Protein AF-A0A2J6HVB9-F1 (afdb_monomer)

Sequence (180 aa):
MDKFTSTKQVLDYLLASGYKVSKSTLYDHVKTGFLRSEPGGDYLKAQVDTYAKANLKRIDGTLVKQGDELGRLTLKEKRLQVEKLELANQKVKEEIQRERERWVPRDELDSELAGRVCVLDNGLRHFFWSKAAAMVAVVGGDPMKIDRLVDFMNQELDTQLTAFASTENYQVIVTDNANN

pLDDT: mean 81.87, std 13.21, range [40.44, 96.81]

Foldseek 3Di:
DDKDQALVSLVVVCVVVQWDDDPVRSVVCCVVPLADADPRSMGDPVSSVVSCLVPIAGNVRDNPPVVVVVVVVVVVVVVVVVVVVVVVVVVVVVVVVVVVVVDDPPVVVVVVVVVVVVVVLVVVLVVLLVCLCVVCVVVVHDPVCSVVSSVVSNVVVVVVVVVVVPDPDDDDDDDPPPDD

Secondary structure (DSSP, 8-state):
--EESSHHHHHHHHHHTTEE--HHHHHHHHHTTSSPPPTTS-EEHHHHHHHHHHH-EETTS----HHHHHHHHHHHHHHHHHHHHHHHHHHHHHHHHHHHHH---HHHHHHHHHHHHHHHHHHHHHHHHHHHHHHHHHTT--GGGHHHHHHHHHHHHHHHHHHHHH--------------

Structure (mmCIF, N/CA/C/O backbone):
data_AF-A0A2J6HVB9-F1
#
_entry.id   AF-A0A2J6HVB9-F1
#
loop_
_atom_site.group_PDB
_atom_site.id
_atom_site.type_symbol
_atom_site.label_atom_id
_atom_site.label_alt_id
_atom_site.label_comp_id
_atom_site.label_asym_id
_atom_site.label_entity_id
_atom_site.label_seq_id
_atom_site.pdbx_PDB_ins_code
_atom_site.Cartn_x
_atom_site.Cartn_y
_atom_site.Cartn_z
_atom_site.occupancy
_atom_site.B_iso_or_equiv
_atom_site.auth_seq_id
_atom_site.auth_comp_id
_atom_site.auth_asym_id
_atom_site.auth_atom_id
_atom_site.pdbx_PDB_model_num
ATOM 1 N N . MET A 1 1 ? -28.638 -25.258 72.903 1.00 52.94 1 MET A N 1
ATOM 2 C CA . MET A 1 1 ? -29.469 -24.362 72.073 1.00 52.94 1 MET A CA 1
ATOM 3 C C . MET A 1 1 ? -29.813 -23.166 72.931 1.00 52.94 1 MET A C 1
ATOM 5 O O . MET A 1 1 ? -30.506 -23.348 73.923 1.00 52.94 1 MET A O 1
ATOM 9 N N . ASP A 1 2 ? -29.268 -21.995 72.613 1.00 77.69 2 ASP A N 1
ATOM 10 C CA . ASP A 1 2 ? -29.487 -20.787 73.413 1.00 77.69 2 ASP A CA 1
ATOM 11 C C . ASP A 1 2 ? -30.964 -20.375 73.333 1.00 77.69 2 ASP A C 1
ATOM 13 O O . ASP A 1 2 ? -31.489 -20.093 72.248 1.00 77.69 2 ASP A O 1
ATOM 17 N N . LYS A 1 3 ? -31.635 -20.377 74.484 1.00 84.94 3 LYS A N 1
ATOM 18 C CA . LYS A 1 3 ? -33.021 -19.940 74.661 1.00 84.94 3 LYS A CA 1
ATOM 19 C C . LYS A 1 3 ? -33.049 -18.774 75.643 1.00 84.94 3 LYS A C 1
ATOM 21 O O . LYS A 1 3 ? -32.271 -18.752 76.594 1.00 84.94 3 LYS A O 1
ATOM 26 N N . PHE A 1 4 ? -33.948 -17.827 75.414 1.00 86.00 4 PHE A N 1
ATOM 27 C CA . PHE A 1 4 ? -34.219 -16.726 76.329 1.00 86.00 4 PHE A CA 1
ATOM 28 C C . PHE A 1 4 ? -35.558 -16.967 77.016 1.00 86.00 4 PHE A C 1
ATOM 30 O O . PHE A 1 4 ? -36.583 -17.047 76.350 1.00 86.00 4 PHE A O 1
ATOM 37 N N . THR A 1 5 ? -35.558 -17.038 78.341 1.00 82.25 5 THR A N 1
ATOM 38 C CA . THR A 1 5 ? -36.750 -17.353 79.150 1.00 82.25 5 THR A CA 1
ATOM 39 C C . THR A 1 5 ? -37.613 -16.120 79.424 1.00 82.25 5 THR A C 1
ATOM 41 O O . THR A 1 5 ? -38.696 -16.203 79.991 1.00 82.25 5 THR A O 1
ATOM 44 N N . SER A 1 6 ? -37.138 -14.927 79.053 1.00 84.38 6 SER A N 1
ATOM 45 C CA . SER A 1 6 ? -37.905 -13.696 79.235 1.00 84.38 6 SER A CA 1
ATOM 46 C C . SER A 1 6 ? -37.630 -12.658 78.157 1.00 84.38 6 SER A C 1
ATOM 48 O O . SER A 1 6 ? -36.518 -12.531 77.643 1.00 84.38 6 SER A O 1
ATOM 50 N N . THR A 1 7 ? -38.628 -11.812 77.908 1.00 82.38 7 THR A N 1
ATOM 51 C CA . THR A 1 7 ? -38.517 -10.639 77.027 1.00 82.38 7 THR A CA 1
ATOM 52 C C . THR A 1 7 ? -37.417 -9.674 77.486 1.00 82.38 7 THR A C 1
ATOM 54 O O . THR A 1 7 ? -36.837 -8.956 76.675 1.00 82.38 7 THR A O 1
ATOM 57 N N . LYS A 1 8 ? -37.084 -9.665 78.786 1.00 85.31 8 LYS A N 1
ATOM 58 C CA . LYS A 1 8 ? -35.972 -8.873 79.327 1.00 85.31 8 LYS A CA 1
ATOM 59 C C . LYS A 1 8 ? -34.615 -9.405 78.855 1.00 85.31 8 LYS A C 1
ATOM 61 O O . LYS A 1 8 ? -33.804 -8.619 78.389 1.00 85.31 8 LYS A O 1
ATOM 66 N N . GLN A 1 9 ? -34.404 -10.722 78.893 1.00 85.94 9 GLN A N 1
ATOM 67 C CA . GLN A 1 9 ? -33.171 -11.333 78.379 1.00 85.94 9 GLN A CA 1
ATOM 68 C C . GLN A 1 9 ? -32.996 -11.095 76.873 1.00 85.94 9 GLN A C 1
ATOM 70 O O . GLN A 1 9 ? -31.884 -10.850 76.414 1.00 85.94 9 GLN A O 1
ATOM 75 N N . VAL A 1 10 ? -34.096 -11.098 76.114 1.00 85.88 10 VAL A N 1
ATOM 76 C CA . VAL A 1 10 ? -34.084 -10.732 74.690 1.00 85.88 10 VAL A CA 1
ATOM 77 C C . VAL A 1 10 ? -33.660 -9.272 74.499 1.00 85.88 10 VAL A C 1
ATOM 79 O O . VAL A 1 10 ? -32.843 -8.985 73.629 1.00 85.88 10 VAL A O 1
ATOM 82 N N . LEU A 1 11 ? -34.175 -8.346 75.316 1.00 86.75 11 LEU A N 1
ATOM 83 C CA . LEU A 1 11 ? -33.797 -6.932 75.250 1.00 86.75 11 LEU A CA 1
ATOM 84 C C . LEU A 1 11 ? -32.301 -6.730 75.516 1.00 86.75 11 LEU A C 1
ATOM 86 O O . LEU A 1 11 ? -31.633 -6.050 74.739 1.00 86.75 11 LEU A O 1
ATOM 90 N N . ASP A 1 12 ? -31.786 -7.346 76.580 1.00 86.69 12 ASP A N 1
ATOM 91 C CA . ASP A 1 12 ? -30.380 -7.237 76.974 1.00 86.69 12 ASP A CA 1
ATOM 92 C C . ASP A 1 12 ? -29.463 -7.811 75.881 1.00 86.69 12 ASP A C 1
ATOM 94 O O . ASP A 1 12 ? -28.460 -7.195 75.517 1.00 86.69 12 ASP A O 1
ATOM 98 N N . TYR A 1 13 ? -29.854 -8.938 75.275 1.00 87.88 13 TYR A N 1
ATOM 99 C CA . TYR A 1 13 ? -29.147 -9.531 74.140 1.00 87.88 13 TYR A CA 1
ATOM 100 C C . TYR A 1 13 ? -29.129 -8.620 72.903 1.00 87.88 13 TYR A C 1
ATOM 102 O O . TYR A 1 13 ? -28.085 -8.456 72.268 1.00 87.88 13 TYR A O 1
ATOM 110 N N . LEU A 1 14 ? -30.262 -8.006 72.556 1.00 85.94 14 LEU A N 1
ATOM 111 C CA . LEU A 1 14 ? -30.368 -7.120 71.393 1.00 85.94 14 LEU A CA 1
ATOM 112 C C . LEU A 1 14 ? -29.557 -5.832 71.575 1.00 85.94 14 LEU A C 1
ATOM 114 O O . LEU A 1 14 ? -28.897 -5.392 70.632 1.00 85.94 14 LEU A O 1
ATOM 118 N N . LEU A 1 15 ? -29.556 -5.262 72.783 1.00 84.75 15 LEU A N 1
ATOM 119 C CA . LEU A 1 15 ? -28.730 -4.103 73.124 1.00 84.75 15 LEU A CA 1
ATOM 120 C C . LEU A 1 15 ? -27.237 -4.452 73.092 1.00 84.75 15 LEU A C 1
ATOM 122 O O . LEU A 1 15 ? -26.463 -3.732 72.461 1.00 84.75 15 LEU A O 1
ATOM 126 N N . ALA A 1 16 ? -26.838 -5.584 73.685 1.00 83.31 16 ALA A N 1
ATOM 127 C CA . ALA A 1 16 ? -25.456 -6.070 73.649 1.00 83.31 16 ALA A CA 1
ATOM 128 C C . ALA A 1 16 ? -24.977 -6.386 72.221 1.00 83.31 16 ALA A C 1
ATOM 130 O O . ALA A 1 16 ? -23.811 -6.188 71.893 1.00 83.31 16 ALA A O 1
ATOM 131 N N . SER A 1 17 ? -25.891 -6.817 71.349 1.00 81.94 17 SER A N 1
ATOM 132 C CA . SER A 1 17 ? -25.621 -7.086 69.930 1.00 81.94 17 SER A CA 1
ATOM 133 C C . SER A 1 17 ? -25.622 -5.819 69.054 1.00 81.94 17 SER A C 1
ATOM 135 O O . SER A 1 17 ? -25.420 -5.899 67.838 1.00 81.94 17 SER A O 1
ATOM 137 N N . GLY A 1 18 ? -25.835 -4.638 69.648 1.00 80.69 18 GLY A N 1
ATOM 138 C CA . GLY A 1 18 ? -25.745 -3.345 68.967 1.00 80.69 18 GLY A CA 1
ATOM 139 C C . GLY A 1 18 ? -26.996 -2.938 68.182 1.00 80.69 18 GLY A C 1
ATOM 140 O O . GLY A 1 18 ? -26.893 -2.137 67.249 1.00 80.69 18 GLY A O 1
ATOM 141 N N . TYR A 1 19 ? -28.172 -3.473 68.524 1.00 84.62 19 TYR A N 1
ATOM 142 C CA . TYR A 1 19 ? -29.448 -3.058 67.935 1.00 84.62 19 TYR A CA 1
ATOM 143 C C . TYR A 1 19 ? -30.100 -1.917 68.719 1.00 84.62 19 TYR A C 1
ATOM 145 O O . TYR A 1 19 ? -30.091 -1.879 69.948 1.00 84.62 19 TYR A O 1
ATOM 153 N N . LYS A 1 20 ? -30.726 -0.988 67.995 1.00 83.75 20 LYS A N 1
ATOM 154 C CA . LYS A 1 20 ? -31.487 0.123 68.563 1.00 83.75 20 LYS A CA 1
ATOM 155 C C . LYS A 1 20 ? -32.918 -0.331 68.845 1.00 83.75 20 LYS A C 1
ATOM 157 O O . LYS A 1 20 ? -33.767 -0.312 67.955 1.00 83.75 20 LYS A O 1
ATOM 162 N N . VAL A 1 21 ? -33.189 -0.716 70.089 1.00 85.69 21 VAL A N 1
ATOM 163 C CA . VAL A 1 21 ? -34.516 -1.146 70.548 1.00 85.69 21 VAL A CA 1
ATOM 164 C C . VAL A 1 21 ? -34.802 -0.602 71.947 1.00 85.69 21 VAL A C 1
ATOM 166 O O . VAL A 1 21 ? -33.933 -0.609 72.814 1.00 85.69 21 VAL A O 1
ATOM 169 N N . SER A 1 22 ? -36.016 -0.093 72.170 1.00 85.94 22 SER A N 1
ATOM 170 C CA . SER A 1 22 ? -36.475 0.331 73.496 1.00 85.94 22 SER A CA 1
ATOM 171 C C . SER A 1 22 ? -37.320 -0.767 74.145 1.00 85.94 22 SER A C 1
ATOM 173 O O . SER A 1 22 ? -37.892 -1.625 73.466 1.00 85.94 22 SER A O 1
ATOM 175 N N . LYS A 1 23 ? -37.443 -0.717 75.477 1.00 84.62 23 LYS A N 1
ATOM 176 C CA . LYS A 1 23 ? -38.296 -1.644 76.227 1.00 84.62 23 LYS A CA 1
ATOM 177 C C . LYS A 1 23 ? -39.751 -1.593 75.745 1.00 84.62 23 LYS A C 1
ATOM 179 O O . LYS A 1 23 ? -40.335 -2.646 75.548 1.00 84.62 23 LYS A O 1
ATOM 184 N N . SER A 1 24 ? -40.333 -0.414 75.519 1.00 85.00 24 SER A N 1
ATOM 185 C CA . SER A 1 24 ? -41.722 -0.311 75.042 1.00 85.00 24 SER A CA 1
ATOM 186 C C . SER A 1 24 ? -41.893 -0.936 73.657 1.00 85.00 24 SER A C 1
ATOM 188 O O . SER A 1 24 ? -42.750 -1.794 73.481 1.00 85.00 24 SER A O 1
ATOM 190 N N . THR A 1 25 ? -41.000 -0.617 72.717 1.00 84.50 25 THR A N 1
ATOM 191 C CA . THR A 1 25 ? -41.058 -1.130 71.342 1.00 84.50 25 THR A CA 1
ATOM 192 C C . THR A 1 25 ? -40.939 -2.651 71.280 1.00 84.50 25 THR A C 1
ATOM 194 O O . THR A 1 25 ? -41.672 -3.290 70.532 1.00 84.50 25 THR A O 1
ATOM 197 N N . LEU A 1 26 ? -40.057 -3.260 72.082 1.00 85.81 26 LEU A N 1
ATOM 198 C CA . LEU A 1 26 ? -39.935 -4.719 72.103 1.00 85.81 26 LEU A CA 1
ATOM 199 C C . LEU A 1 26 ? -41.212 -5.391 72.628 1.00 85.81 26 LEU A C 1
ATOM 201 O O . LEU A 1 26 ? -41.657 -6.383 72.058 1.00 85.81 26 LEU A O 1
ATOM 205 N N . TYR A 1 27 ? -41.813 -4.855 73.692 1.00 86.12 27 TYR A N 1
ATOM 206 C CA . TYR A 1 27 ? -43.048 -5.407 74.255 1.00 86.12 27 TYR A CA 1
ATOM 207 C C . TYR A 1 27 ? -44.240 -5.216 73.308 1.00 86.12 27 TYR A C 1
ATOM 209 O O . TYR A 1 27 ? -45.049 -6.133 73.161 1.00 86.12 27 TYR A O 1
ATOM 217 N N . ASP A 1 28 ? -44.311 -4.086 72.602 1.00 85.12 28 ASP A N 1
ATOM 218 C CA . ASP A 1 28 ? -45.318 -3.856 71.565 1.00 85.12 28 ASP A CA 1
ATOM 219 C C . ASP A 1 28 ? -45.146 -4.827 70.392 1.00 85.12 28 ASP A C 1
ATOM 221 O O . ASP A 1 28 ? -46.132 -5.370 69.898 1.00 85.12 28 ASP A O 1
ATOM 225 N N . HIS A 1 29 ? -43.910 -5.121 69.980 1.00 85.56 29 HIS A N 1
ATOM 226 C CA . HIS A 1 29 ? -43.608 -6.090 68.920 1.00 85.56 29 HIS A CA 1
ATOM 227 C C . HIS A 1 29 ? -43.939 -7.536 69.309 1.00 85.56 29 HIS A C 1
ATOM 229 O O . HIS A 1 29 ? -44.395 -8.313 68.470 1.00 85.56 29 HIS A O 1
ATOM 235 N N . VAL A 1 30 ? -43.775 -7.896 70.584 1.00 85.31 30 VAL A N 1
ATOM 236 C CA . VAL A 1 30 ? -44.252 -9.184 71.111 1.00 85.31 30 VAL A CA 1
ATOM 237 C C . VAL A 1 30 ? -45.783 -9.226 71.099 1.00 85.31 30 VAL A C 1
ATOM 239 O O . VAL A 1 30 ? -46.368 -10.190 70.613 1.00 85.31 30 VAL A O 1
ATOM 242 N N . LYS A 1 31 ? -46.451 -8.152 71.545 1.00 82.88 31 LYS A N 1
ATOM 243 C CA . LYS A 1 31 ? -47.921 -8.061 71.582 1.00 82.88 31 LYS A CA 1
ATOM 244 C C . LYS A 1 31 ? -48.559 -8.088 70.189 1.00 82.88 31 LYS A C 1
ATOM 246 O O . LYS A 1 31 ? -49.620 -8.674 70.008 1.00 82.88 31 LYS A O 1
ATOM 251 N N . THR A 1 32 ? -47.921 -7.452 69.213 1.00 80.69 32 THR A N 1
ATOM 252 C CA . THR A 1 32 ? -48.363 -7.412 67.807 1.00 80.69 32 THR A CA 1
ATOM 253 C C . THR A 1 32 ? -47.947 -8.655 67.015 1.00 80.69 32 THR A C 1
ATOM 255 O O . THR A 1 32 ? -48.389 -8.836 65.884 1.00 80.69 32 THR A O 1
ATOM 258 N N . GLY A 1 33 ? -47.149 -9.548 67.612 1.00 80.19 33 GLY A N 1
ATOM 259 C CA . GLY A 1 33 ? -46.803 -10.850 67.045 1.00 80.19 33 GLY A CA 1
ATOM 260 C C . GLY A 1 33 ? -45.613 -10.852 66.082 1.00 80.19 33 GLY A C 1
ATOM 261 O O . GLY A 1 33 ? -45.397 -11.871 65.422 1.00 80.19 33 GLY A O 1
ATOM 262 N N . PHE A 1 34 ? -44.831 -9.766 66.014 1.00 79.44 34 PHE A N 1
ATOM 263 C CA . PHE A 1 34 ? -43.561 -9.715 65.269 1.00 79.44 34 PHE A CA 1
ATOM 264 C C . PHE A 1 34 ? -42.489 -10.626 65.877 1.00 79.44 34 PHE A C 1
ATOM 266 O O . PHE A 1 34 ? -41.629 -11.129 65.156 1.00 79.44 34 PHE A O 1
ATOM 273 N N . LEU A 1 35 ? -42.550 -10.857 67.191 1.00 83.25 35 LEU A N 1
ATOM 274 C CA . LEU A 1 35 ? -41.730 -11.837 67.895 1.00 83.25 35 LEU A CA 1
ATOM 275 C C . LEU A 1 35 ? -42.647 -12.763 68.699 1.00 83.25 35 LEU A C 1
ATOM 277 O O . LEU A 1 35 ? -43.318 -12.321 69.629 1.00 83.25 35 LEU A O 1
ATOM 281 N N . ARG A 1 36 ? -42.686 -14.045 68.328 1.00 82.25 36 ARG A N 1
ATOM 282 C CA . ARG A 1 36 ? -43.535 -15.057 68.972 1.00 82.25 36 ARG A CA 1
ATOM 283 C C . ARG A 1 36 ? -42.723 -15.871 69.975 1.00 82.25 36 ARG A C 1
ATOM 285 O O . ARG A 1 36 ? -41.613 -16.287 69.654 1.00 82.25 36 ARG A O 1
ATOM 292 N N . SER A 1 37 ? -43.286 -16.107 71.157 1.00 81.50 37 SER A N 1
ATOM 293 C CA . SER A 1 37 ? -42.742 -17.053 72.133 1.00 81.50 37 SER A CA 1
ATOM 294 C C . SER A 1 37 ? -43.205 -18.479 71.827 1.00 81.50 37 SER A C 1
ATOM 296 O O . SER A 1 37 ? -44.302 -18.687 71.303 1.00 81.50 37 SER A O 1
ATOM 298 N N . GLU A 1 38 ? -42.394 -19.467 72.195 1.00 81.44 38 GLU A N 1
ATOM 299 C CA . GLU A 1 38 ? -42.801 -20.874 72.210 1.00 81.44 38 GLU A CA 1
ATOM 300 C C . GLU A 1 38 ? -43.876 -21.128 73.294 1.00 81.44 38 GLU A C 1
ATOM 302 O O . GLU A 1 38 ? -44.051 -20.291 74.187 1.00 81.44 38 GLU A O 1
ATOM 307 N N . PRO A 1 39 ? -44.582 -22.280 73.273 1.00 67.50 39 PRO A N 1
ATOM 308 C CA . PRO A 1 39 ? -45.649 -22.622 74.230 1.00 67.50 39 PRO A CA 1
ATOM 309 C C . PRO A 1 39 ? -45.264 -22.662 75.727 1.00 67.50 39 PRO A C 1
ATOM 311 O O . PRO A 1 39 ? -46.103 -23.009 76.552 1.00 67.50 39 PRO A O 1
ATOM 314 N N . GLY A 1 40 ? -44.028 -22.306 76.091 1.00 66.00 40 GLY A N 1
ATOM 315 C CA . GLY A 1 40 ? -43.541 -22.147 77.467 1.00 66.00 40 GLY A CA 1
ATOM 316 C C . GLY A 1 40 ? -43.091 -20.724 77.830 1.00 66.00 40 GLY A C 1
ATOM 317 O O . GLY A 1 40 ? -42.562 -20.523 78.916 1.00 66.00 40 GLY A O 1
ATOM 318 N N . GLY A 1 41 ? -43.272 -19.735 76.943 1.00 72.94 41 GLY A N 1
ATOM 319 C CA . GLY A 1 41 ? -42.814 -18.353 77.162 1.00 72.94 41 GLY A CA 1
ATOM 320 C C . GLY A 1 41 ? -41.348 -18.093 76.788 1.00 72.94 41 GLY A C 1
ATOM 321 O O . GLY A 1 41 ? -40.876 -16.964 76.922 1.00 72.94 41 GLY A O 1
ATOM 322 N N . ASP A 1 42 ? -40.652 -19.111 76.274 1.00 82.94 42 ASP A N 1
ATOM 323 C CA . ASP A 1 42 ? -39.265 -19.024 75.815 1.00 82.94 42 ASP A CA 1
ATOM 324 C C . ASP A 1 42 ? -39.149 -18.457 74.389 1.00 82.94 42 ASP A C 1
ATOM 326 O O . ASP A 1 42 ? -40.032 -18.639 73.547 1.00 82.94 42 ASP A O 1
ATOM 330 N N . TYR A 1 43 ? -38.008 -17.833 74.089 1.00 85.25 43 TYR A N 1
ATOM 331 C CA . TYR A 1 43 ? -37.631 -17.352 72.759 1.00 85.25 43 TYR A CA 1
ATOM 332 C C . TYR A 1 43 ? -36.355 -18.044 72.278 1.00 85.25 43 TYR A C 1
ATOM 334 O O . TYR A 1 43 ? -35.324 -18.022 72.956 1.00 85.25 43 TYR A O 1
ATOM 342 N N . LEU A 1 44 ? -36.385 -18.620 71.077 1.00 87.12 44 LEU A N 1
ATOM 343 C CA . LEU A 1 44 ? -35.188 -19.175 70.447 1.00 87.12 44 LEU A CA 1
ATOM 344 C C . LEU A 1 44 ? -34.286 -18.052 69.931 1.00 87.12 44 LEU A C 1
ATOM 346 O O . LEU A 1 44 ? -34.746 -17.161 69.215 1.00 87.12 44 LEU A O 1
ATOM 350 N N . LYS A 1 45 ? -32.976 -18.142 70.188 1.00 85.25 45 LYS A N 1
ATOM 351 C CA . LYS A 1 45 ? -31.999 -17.166 69.676 1.00 85.25 45 LYS A CA 1
ATOM 352 C C . LYS A 1 45 ? -32.074 -16.976 68.158 1.00 85.25 45 LYS A C 1
ATOM 354 O O . LYS A 1 45 ? -32.089 -15.847 67.688 1.00 85.25 45 LYS A O 1
ATOM 359 N N . ALA A 1 46 ? -32.253 -18.058 67.398 1.00 83.50 46 ALA A N 1
ATOM 360 C CA . ALA A 1 46 ? -32.407 -17.993 65.942 1.00 83.50 46 ALA A CA 1
ATOM 361 C C . ALA A 1 46 ? -33.630 -17.165 65.490 1.00 83.50 46 ALA A C 1
ATOM 363 O O . ALA A 1 46 ? -33.567 -16.447 64.489 1.00 83.50 46 ALA A O 1
ATOM 364 N N . GLN A 1 47 ? -34.740 -17.235 66.232 1.00 83.56 47 GLN A N 1
ATOM 365 C CA . GLN A 1 47 ? -35.936 -16.434 65.952 1.00 83.56 47 GLN A CA 1
ATOM 366 C C . GLN A 1 47 ? -35.704 -14.963 66.302 1.00 83.56 47 GLN A C 1
ATOM 368 O O . GLN A 1 47 ? -36.080 -14.086 65.526 1.00 83.56 47 G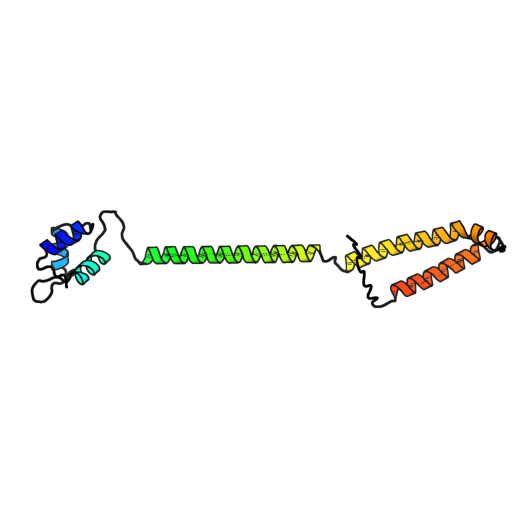LN A O 1
ATOM 373 N N . VAL A 1 48 ? -35.028 -14.697 67.423 1.00 85.75 48 VAL A N 1
ATOM 374 C CA . VAL A 1 48 ? -34.646 -13.342 67.844 1.00 85.75 48 VAL A CA 1
ATOM 375 C C . VAL A 1 48 ? -33.704 -12.693 66.827 1.00 85.75 48 VAL A C 1
ATOM 377 O O . VAL A 1 48 ? -33.932 -11.548 66.446 1.00 85.75 48 VAL A O 1
ATOM 380 N N . ASP A 1 49 ? -32.711 -13.425 66.319 1.00 84.19 49 ASP A N 1
ATOM 381 C CA . ASP A 1 49 ? -31.769 -12.933 65.306 1.00 84.19 49 ASP A CA 1
ATOM 382 C C . ASP A 1 49 ? -32.460 -12.611 63.979 1.00 84.19 49 ASP A C 1
ATOM 384 O O . ASP A 1 49 ? -32.179 -11.588 63.348 1.00 84.19 49 ASP A O 1
ATOM 388 N N . THR A 1 50 ? -33.389 -13.470 63.555 1.00 84.12 50 THR A N 1
ATOM 389 C CA . THR A 1 50 ? -34.176 -13.260 62.332 1.00 84.12 50 THR A CA 1
ATOM 390 C C . THR A 1 50 ? -35.070 -12.028 62.472 1.00 84.12 50 THR A C 1
ATOM 392 O O . THR A 1 50 ? -35.092 -11.169 61.589 1.00 84.12 50 THR A O 1
ATOM 395 N N . TYR A 1 51 ? -35.751 -11.898 63.613 1.00 85.12 51 TYR A N 1
ATOM 396 C CA . TYR A 1 51 ? -36.550 -10.723 63.948 1.00 85.12 51 TYR A CA 1
ATOM 397 C C . TYR A 1 51 ? -35.703 -9.442 63.957 1.00 85.12 51 TYR A C 1
ATOM 399 O O . TYR A 1 51 ? -36.109 -8.448 63.351 1.00 85.12 51 TYR A O 1
ATOM 407 N N . ALA A 1 52 ? -34.529 -9.472 64.594 1.00 84.19 52 ALA A N 1
ATOM 408 C CA . ALA A 1 52 ? -33.648 -8.318 64.726 1.00 84.19 52 ALA A CA 1
ATOM 409 C C . ALA A 1 52 ? -33.164 -7.815 63.362 1.00 84.19 52 ALA A C 1
ATOM 411 O O . ALA A 1 52 ? -33.250 -6.621 63.088 1.00 84.19 52 ALA A O 1
ATOM 412 N N . LYS A 1 53 ? -32.738 -8.725 62.477 1.00 80.50 53 LYS A N 1
ATOM 413 C CA . LYS A 1 53 ? -32.308 -8.384 61.111 1.00 80.50 53 LYS A CA 1
ATOM 414 C C . LYS A 1 53 ? -33.431 -7.789 60.262 1.00 80.50 53 LYS A C 1
ATOM 416 O O . LYS A 1 53 ? -33.169 -6.915 59.443 1.00 80.50 53 LYS A O 1
ATOM 421 N N . ALA A 1 54 ? -34.662 -8.267 60.438 1.00 78.88 54 ALA A N 1
ATOM 422 C CA . ALA A 1 54 ? -35.797 -7.831 59.631 1.00 78.88 54 ALA A CA 1
ATOM 423 C C . ALA A 1 54 ? -36.435 -6.520 60.127 1.00 78.88 54 ALA A C 1
ATOM 425 O O . ALA A 1 54 ? -36.902 -5.729 59.311 1.00 78.88 54 ALA A O 1
ATOM 426 N N . ASN A 1 55 ? -36.463 -6.280 61.444 1.00 79.62 55 ASN A N 1
ATOM 427 C CA . ASN A 1 55 ? -37.306 -5.236 62.043 1.00 79.62 55 ASN A CA 1
ATOM 428 C C . ASN A 1 55 ? -36.541 -4.171 62.840 1.00 79.62 55 ASN A C 1
ATOM 430 O O . ASN A 1 55 ? -37.121 -3.134 63.164 1.00 79.62 55 ASN A O 1
ATOM 434 N N . LEU A 1 56 ? -35.266 -4.393 63.181 1.00 80.31 56 LEU A N 1
ATOM 435 C CA . LEU A 1 56 ? -34.494 -3.467 64.011 1.00 80.31 56 LEU A CA 1
ATOM 436 C C . LEU A 1 56 ? -33.360 -2.802 63.228 1.00 80.31 56 LEU A C 1
ATOM 438 O O . LEU A 1 56 ? -32.700 -3.400 62.384 1.00 80.31 56 LEU A O 1
ATOM 442 N N . LYS A 1 57 ? -33.111 -1.530 63.552 1.00 78.06 57 LYS A N 1
ATOM 443 C CA . LYS A 1 57 ? -31.941 -0.788 63.067 1.00 78.06 57 LYS A CA 1
ATOM 444 C C . LYS A 1 57 ? -30.760 -1.055 63.991 1.00 78.06 57 LYS A C 1
ATOM 446 O O . LYS A 1 57 ? -30.944 -1.122 65.207 1.00 78.06 57 LYS A O 1
ATOM 451 N N . ARG A 1 58 ? -29.547 -1.146 63.451 1.00 77.44 58 ARG A N 1
ATOM 452 C CA . ARG A 1 58 ? -28.333 -1.125 64.276 1.00 77.44 58 ARG A CA 1
ATOM 453 C C . ARG A 1 58 ? -28.062 0.291 64.790 1.00 77.44 58 ARG A C 1
ATOM 455 O O . ARG A 1 58 ? -28.487 1.275 64.182 1.00 77.44 58 ARG A O 1
ATOM 462 N N . ILE A 1 59 ? -27.397 0.397 65.941 1.00 71.00 59 ILE A N 1
ATOM 463 C CA . ILE A 1 59 ? -27.044 1.682 66.572 1.00 71.00 59 ILE A CA 1
ATOM 464 C C . ILE A 1 59 ? -26.091 2.493 65.673 1.00 71.00 59 ILE A C 1
ATOM 466 O O . ILE A 1 59 ? -26.151 3.718 65.679 1.00 71.00 59 ILE A O 1
ATOM 470 N N . ASP A 1 60 ? -25.302 1.819 64.830 1.00 67.75 60 ASP A N 1
ATOM 471 C CA . ASP A 1 60 ? -24.428 2.417 63.806 1.00 67.75 60 ASP A CA 1
ATOM 472 C C . ASP A 1 60 ? -25.182 3.051 62.611 1.00 67.75 60 ASP A C 1
ATOM 474 O O . ASP A 1 60 ? -24.563 3.616 61.713 1.00 67.75 60 ASP A O 1
ATOM 478 N N . GLY A 1 61 ? -26.519 2.977 62.586 1.00 55.66 61 GLY A N 1
ATOM 479 C CA . GLY A 1 61 ? -27.348 3.567 61.535 1.00 55.66 61 GLY A CA 1
ATOM 480 C C . GLY A 1 61 ? -27.430 2.746 60.246 1.00 55.66 61 GLY A C 1
ATOM 481 O O . GLY A 1 61 ? -28.171 3.136 59.341 1.00 55.66 61 GLY A O 1
ATOM 482 N N . THR A 1 62 ? -26.758 1.592 60.156 1.00 52.81 62 THR A N 1
ATOM 483 C CA . THR A 1 62 ? -26.874 0.716 58.985 1.00 52.81 62 THR A CA 1
ATOM 484 C C . THR A 1 62 ? -28.121 -0.165 59.066 1.00 52.81 62 THR A C 1
ATOM 486 O O . THR A 1 62 ? -28.263 -1.064 59.895 1.00 52.81 62 THR A O 1
ATOM 489 N N . LEU A 1 63 ? -29.067 0.101 58.166 1.00 49.59 63 LEU A N 1
ATOM 490 C CA . LEU A 1 63 ? -30.068 -0.875 57.752 1.00 49.59 63 LEU A CA 1
ATOM 491 C C . LEU A 1 63 ? -29.373 -1.830 56.777 1.00 49.59 63 LEU A C 1
ATOM 493 O O . LEU A 1 63 ? -29.105 -1.440 55.643 1.00 49.59 63 LEU A O 1
ATOM 497 N N . VAL A 1 64 ? -29.093 -3.072 57.178 1.00 49.75 64 VAL A N 1
ATOM 498 C CA . VAL A 1 64 ? -28.662 -4.106 56.223 1.00 49.75 64 VAL A CA 1
ATOM 499 C C . VAL A 1 64 ? -29.884 -4.517 55.400 1.00 49.75 64 VAL A C 1
ATOM 501 O O . VAL A 1 64 ? -30.549 -5.511 55.680 1.00 49.75 64 VAL A O 1
ATOM 504 N N . LYS A 1 65 ? -30.218 -3.729 54.376 1.00 51.94 65 LYS A N 1
ATOM 505 C CA . LYS A 1 65 ? -31.094 -4.196 53.304 1.00 51.94 65 LYS A CA 1
ATOM 506 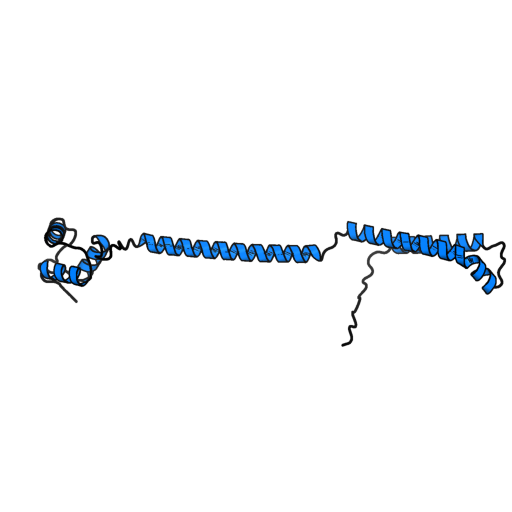C C . LYS A 1 65 ? -30.253 -5.134 52.444 1.00 51.94 65 LYS A C 1
ATOM 508 O O . LYS A 1 65 ? -29.451 -4.670 51.645 1.00 51.94 65 LYS A O 1
ATOM 513 N N . GLN A 1 66 ? -30.430 -6.447 52.597 1.00 51.09 66 GLN A N 1
ATOM 514 C CA . GLN A 1 66 ? -29.720 -7.462 51.798 1.00 51.09 66 GLN A CA 1
ATOM 515 C C . GLN A 1 66 ? -29.790 -7.216 50.275 1.00 51.09 66 GLN A C 1
ATOM 517 O O . GLN A 1 66 ? -28.881 -7.612 49.553 1.00 51.09 66 GLN A O 1
ATOM 522 N N . GLY A 1 67 ? -30.820 -6.519 49.779 1.00 53.25 67 GLY A N 1
ATOM 523 C CA . GLY A 1 67 ? -30.922 -6.134 48.367 1.00 53.25 67 GLY A CA 1
ATOM 524 C C . GLY A 1 67 ? -29.913 -5.073 47.895 1.00 53.25 67 GLY A C 1
ATOM 525 O O . GLY A 1 67 ? -29.630 -5.011 46.703 1.00 53.25 67 GLY A O 1
ATOM 526 N N . ASP A 1 68 ? -29.347 -4.263 48.794 1.00 57.97 68 ASP A N 1
ATOM 527 C CA . ASP A 1 68 ? -28.496 -3.114 48.435 1.00 57.97 68 ASP A CA 1
ATOM 528 C C . ASP A 1 68 ? -27.025 -3.525 48.212 1.00 57.97 68 ASP A C 1
ATOM 530 O O . ASP A 1 68 ? -26.354 -3.045 47.299 1.00 57.97 68 ASP A O 1
ATOM 534 N N . GLU A 1 69 ? -26.528 -4.505 48.975 1.00 57.75 69 GLU A N 1
ATOM 535 C CA . GLU A 1 69 ? -25.205 -5.116 48.752 1.00 57.75 69 GLU A CA 1
ATOM 536 C C . GLU A 1 69 ? -25.163 -5.949 47.465 1.00 57.75 69 GLU A C 1
ATOM 538 O O . GLU A 1 69 ? -24.219 -5.837 46.681 1.00 57.75 69 GLU A O 1
ATOM 543 N N . LEU A 1 70 ? -26.213 -6.733 47.202 1.00 62.47 70 LEU A N 1
ATOM 544 C CA . LEU A 1 70 ? -26.325 -7.527 45.978 1.00 62.47 70 LEU A CA 1
ATOM 545 C C . LEU A 1 70 ? -26.412 -6.620 44.735 1.00 62.47 70 LEU A C 1
ATOM 547 O O . LEU A 1 70 ? -25.776 -6.886 43.713 1.00 62.47 70 LEU A O 1
ATOM 551 N N . GLY A 1 71 ? -27.135 -5.499 44.837 1.00 68.69 71 GLY A N 1
ATOM 552 C CA . GLY A 1 71 ? -27.183 -4.461 43.803 1.00 68.69 71 GLY A CA 1
ATOM 553 C C . GLY A 1 71 ? -25.824 -3.796 43.551 1.00 68.69 71 GLY A C 1
ATOM 554 O O . GLY A 1 71 ? -25.443 -3.556 42.406 1.00 68.69 71 GLY A O 1
ATOM 555 N N . ARG A 1 72 ? -25.040 -3.547 44.607 1.00 69.88 72 ARG A N 1
ATOM 556 C CA . ARG A 1 72 ? -23.685 -2.981 44.490 1.00 69.88 72 ARG A CA 1
ATOM 557 C C . ARG A 1 72 ? -22.687 -3.944 43.853 1.00 69.88 72 ARG A C 1
ATOM 559 O O . ARG A 1 72 ? -21.903 -3.518 43.004 1.00 69.88 72 ARG A O 1
ATOM 566 N N . LEU A 1 73 ? -22.721 -5.221 44.232 1.00 71.81 73 LEU A N 1
ATOM 567 C CA . LEU A 1 73 ? -21.870 -6.260 43.645 1.00 71.81 73 LEU A CA 1
ATOM 568 C C . LEU A 1 73 ? -22.187 -6.459 42.161 1.00 71.81 73 LEU A C 1
ATOM 570 O O . LEU A 1 73 ? -21.286 -6.362 41.332 1.00 71.81 73 LEU A O 1
ATOM 574 N N . THR A 1 74 ? -23.466 -6.597 41.810 1.00 77.81 74 THR A N 1
ATOM 575 C CA . THR A 1 74 ? -23.896 -6.748 40.408 1.00 77.81 74 THR A CA 1
ATOM 576 C C . THR A 1 74 ? -23.562 -5.525 39.551 1.00 77.81 74 THR A C 1
ATOM 578 O O . THR A 1 74 ? -23.168 -5.666 38.393 1.00 77.81 74 THR A O 1
ATOM 581 N N . LEU A 1 75 ? -23.653 -4.308 40.100 1.00 80.12 75 LEU A N 1
ATOM 582 C CA . LEU A 1 75 ? -23.233 -3.096 39.390 1.00 80.12 75 LEU A CA 1
ATOM 583 C C . LEU A 1 75 ? -21.715 -3.071 39.154 1.00 80.12 75 LEU A C 1
ATOM 585 O O . LEU A 1 75 ? -21.269 -2.671 38.078 1.00 80.12 75 LEU A O 1
ATOM 589 N N . LYS A 1 76 ? -20.918 -3.506 40.136 1.00 84.62 76 LYS A N 1
ATOM 590 C CA . LYS A 1 76 ? -19.456 -3.589 40.019 1.00 84.62 76 LYS A CA 1
ATOM 591 C C . LYS A 1 76 ? -19.029 -4.643 38.996 1.00 84.62 76 LYS A C 1
ATOM 593 O O . LYS A 1 76 ? -18.153 -4.367 38.183 1.00 84.62 76 LYS A O 1
ATOM 598 N N . GLU A 1 77 ? -19.671 -5.807 38.997 1.00 82.44 77 GLU A N 1
ATOM 599 C CA . GLU A 1 77 ? -19.441 -6.868 38.010 1.00 82.44 77 GLU A CA 1
ATOM 600 C C . GLU A 1 77 ? -19.754 -6.391 36.593 1.00 82.44 77 GLU A C 1
ATOM 602 O O . GLU A 1 77 ? -18.918 -6.530 35.702 1.00 82.44 77 GLU A O 1
ATOM 607 N N . LYS A 1 78 ? -20.906 -5.735 36.395 1.00 86.31 78 LYS A N 1
ATOM 608 C CA . LYS A 1 78 ? -21.266 -5.149 35.097 1.00 86.31 78 LYS A CA 1
ATOM 609 C C . LYS A 1 78 ? -20.253 -4.103 34.635 1.00 86.31 78 LYS A C 1
ATOM 611 O O . LYS A 1 78 ? -19.887 -4.106 33.466 1.00 86.31 78 LYS A O 1
ATOM 616 N N . ARG A 1 79 ? -19.764 -3.238 35.532 1.00 87.06 79 ARG A N 1
ATOM 617 C CA . ARG A 1 79 ? -18.727 -2.241 35.202 1.00 87.06 79 ARG A CA 1
ATOM 618 C C . ARG A 1 79 ? -17.416 -2.892 34.771 1.00 87.06 79 ARG A C 1
ATOM 620 O O . ARG A 1 79 ? -16.887 -2.526 33.732 1.00 87.06 79 ARG A O 1
ATOM 627 N N . LEU A 1 80 ? -16.942 -3.890 35.515 1.00 89.94 80 LEU A 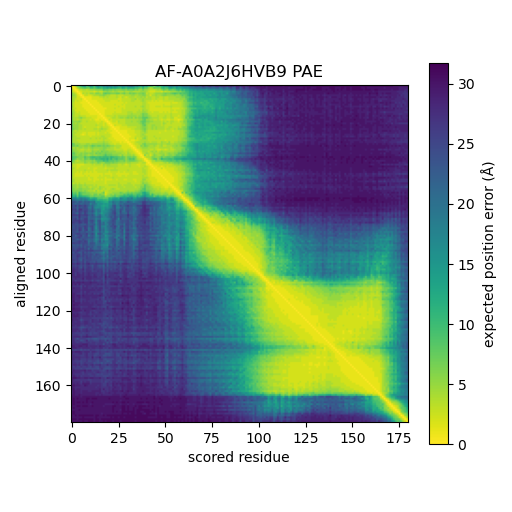N 1
ATOM 628 C CA . LEU A 1 80 ? -15.737 -4.644 35.156 1.00 89.94 80 LEU A CA 1
ATOM 629 C C . LEU A 1 80 ? -15.898 -5.380 33.821 1.00 89.94 80 LEU A C 1
ATOM 631 O O . LEU A 1 80 ? -14.939 -5.530 33.069 1.00 89.94 80 LEU A O 1
ATOM 635 N N . GLN A 1 81 ? -17.104 -5.860 33.521 1.00 88.88 81 GLN A N 1
ATOM 636 C CA . GLN A 1 81 ? -17.388 -6.533 32.261 1.00 88.88 81 GLN A CA 1
ATOM 637 C C . GLN A 1 81 ? -17.396 -5.556 31.080 1.00 88.88 81 GLN A C 1
ATOM 639 O O . GLN A 1 81 ? -16.831 -5.876 30.038 1.00 88.88 81 GLN A O 1
ATOM 644 N N . VAL A 1 82 ? -17.962 -4.358 31.261 1.00 90.25 82 VAL A N 1
ATOM 645 C CA . VAL A 1 82 ? -17.882 -3.264 30.279 1.00 90.25 82 VAL A CA 1
ATOM 646 C C . VAL A 1 82 ? -16.428 -2.855 30.049 1.00 90.25 82 VAL A C 1
ATOM 648 O O . VAL A 1 82 ? -15.989 -2.839 28.908 1.00 90.25 82 VAL A O 1
ATOM 651 N N . GLU A 1 83 ? -15.651 -2.644 31.111 1.00 92.62 83 GLU A N 1
ATOM 652 C CA . GLU A 1 83 ? -14.235 -2.260 31.017 1.00 92.62 83 GLU A CA 1
ATOM 653 C C . GLU A 1 83 ? -13.395 -3.317 30.278 1.00 92.62 83 GLU A C 1
ATOM 655 O O . GLU A 1 83 ? -12.588 -2.995 29.406 1.00 92.62 83 GLU A O 1
ATOM 660 N N . LYS A 1 84 ? -13.627 -4.608 30.550 1.00 92.81 84 LYS A N 1
ATOM 661 C CA . LYS A 1 84 ? -12.980 -5.701 29.804 1.00 92.81 84 LYS A CA 1
ATOM 662 C C . LYS A 1 84 ? -13.348 -5.694 28.322 1.00 92.81 84 LYS A C 1
ATOM 664 O O . LYS A 1 84 ? -12.476 -5.930 27.487 1.00 92.81 84 LYS A O 1
ATOM 669 N N . LEU A 1 85 ? -14.619 -5.457 27.997 1.00 91.88 85 LEU A N 1
ATOM 670 C CA . LEU A 1 85 ? -15.087 -5.377 26.612 1.00 91.88 85 LEU A CA 1
ATOM 671 C C . LEU A 1 85 ? -14.506 -4.157 25.891 1.00 91.88 85 LEU A C 1
ATOM 673 O O . LEU A 1 85 ? -14.137 -4.264 24.725 1.00 91.88 85 LEU A O 1
ATOM 677 N N . GLU A 1 86 ? -14.377 -3.021 26.572 1.00 93.25 86 GLU A N 1
ATOM 678 C CA . GLU A 1 86 ? -13.744 -1.814 26.035 1.00 93.25 86 GLU A CA 1
ATOM 679 C C . GLU A 1 86 ? -12.259 -2.041 25.747 1.00 93.25 86 GLU A C 1
ATOM 681 O O . GLU A 1 86 ? -11.809 -1.761 24.637 1.00 93.25 86 GLU A O 1
ATOM 686 N N . LEU A 1 87 ? -11.514 -2.635 26.685 1.00 92.00 87 LEU A N 1
ATOM 687 C CA . LEU A 1 87 ? -10.105 -2.986 26.484 1.00 92.00 87 LEU A CA 1
ATOM 688 C C . LEU A 1 87 ? -9.912 -3.997 25.347 1.00 92.00 87 LEU A C 1
ATOM 690 O O . LEU A 1 87 ? -8.979 -3.865 24.555 1.00 92.00 87 LEU A O 1
ATOM 694 N N . ALA A 1 88 ? -10.787 -5.000 25.243 1.00 92.25 88 ALA A N 1
ATOM 695 C CA . ALA A 1 88 ? -10.750 -5.962 24.145 1.00 92.25 88 ALA A CA 1
ATOM 696 C C . ALA A 1 88 ? -11.033 -5.284 22.796 1.00 92.25 88 ALA A C 1
ATOM 698 O O . ALA A 1 88 ? -10.281 -5.479 21.844 1.00 92.25 88 ALA A O 1
ATOM 699 N N . ASN A 1 89 ? -12.061 -4.433 22.726 1.00 91.56 89 ASN A N 1
ATOM 700 C CA . ASN A 1 89 ? -12.369 -3.654 21.527 1.00 91.56 89 ASN A CA 1
ATOM 701 C C . ASN A 1 89 ? -11.221 -2.722 21.136 1.00 91.56 89 ASN A C 1
ATOM 703 O O . ASN A 1 89 ? -10.929 -2.581 19.951 1.00 91.56 89 ASN A O 1
ATOM 707 N N . GLN A 1 90 ? -10.565 -2.095 22.111 1.00 92.81 90 GLN A N 1
ATOM 708 C CA . GLN A 1 90 ? -9.427 -1.220 21.861 1.00 92.81 90 GLN A CA 1
ATOM 709 C C . GLN A 1 90 ? -8.247 -1.997 21.269 1.00 92.81 90 GLN A C 1
ATOM 711 O O . GLN A 1 90 ? -7.701 -1.582 20.251 1.00 92.81 90 GLN A O 1
ATOM 716 N N . LYS A 1 91 ? -7.923 -3.173 21.823 1.00 91.31 91 LYS A N 1
ATOM 717 C CA . LYS A 1 91 ? -6.891 -4.056 21.260 1.00 91.31 91 LYS A CA 1
ATOM 718 C C . LYS A 1 91 ? -7.194 -4.474 19.824 1.00 91.31 91 LYS A C 1
ATOM 720 O O . LYS A 1 91 ? -6.308 -4.400 18.982 1.00 91.31 91 LYS A O 1
ATOM 725 N N . VAL A 1 92 ? -8.437 -4.866 19.539 1.00 90.75 92 VAL A N 1
ATOM 726 C CA . VAL A 1 92 ? -8.861 -5.246 18.181 1.00 90.75 92 VAL A CA 1
ATOM 727 C C . VAL A 1 92 ? -8.746 -4.061 17.221 1.00 90.75 92 VAL A C 1
ATOM 729 O O . VAL A 1 92 ? -8.273 -4.222 16.102 1.00 90.75 92 VAL A O 1
ATOM 732 N N . LYS A 1 93 ? -9.122 -2.850 17.650 1.00 88.75 93 LYS A N 1
ATOM 733 C CA . LYS A 1 93 ? -8.948 -1.638 16.835 1.00 88.75 93 LYS A CA 1
ATOM 734 C C . LYS A 1 93 ? -7.479 -1.356 16.534 1.00 88.75 93 LYS A C 1
ATOM 736 O O . LYS A 1 93 ? -7.152 -1.061 15.393 1.00 88.75 93 LYS A O 1
ATOM 741 N N . GLU A 1 94 ? -6.606 -1.463 17.530 1.00 88.19 94 GLU A N 1
ATOM 742 C CA . GLU A 1 94 ? -5.162 -1.264 17.364 1.00 88.19 94 GLU A CA 1
ATOM 743 C C . GLU A 1 94 ? -4.517 -2.337 16.479 1.00 88.19 94 GLU A C 1
ATOM 745 O O . GLU A 1 94 ? -3.566 -2.058 15.753 1.00 88.19 94 GLU A O 1
ATOM 750 N N . GLU A 1 95 ? -5.013 -3.570 16.524 1.00 87.56 95 GLU A N 1
ATOM 751 C CA . GLU A 1 95 ? -4.584 -4.651 15.638 1.00 87.56 95 GLU A CA 1
ATOM 752 C C . GLU A 1 95 ? -5.025 -4.396 14.194 1.00 87.56 95 GLU A C 1
ATOM 754 O O . GLU A 1 95 ? -4.183 -4.393 13.302 1.00 87.56 95 GLU A O 1
ATOM 759 N N . ILE A 1 96 ? -6.294 -4.035 13.973 1.00 83.88 96 ILE A N 1
ATOM 760 C CA . ILE A 1 96 ? -6.806 -3.637 12.652 1.00 83.88 96 ILE A CA 1
ATOM 761 C C . ILE A 1 96 ? -6.041 -2.427 12.103 1.00 83.88 96 ILE A C 1
ATOM 763 O O . ILE A 1 96 ? -5.762 -2.372 10.909 1.00 83.88 96 ILE A O 1
ATOM 767 N N . GLN A 1 97 ? -5.710 -1.449 12.949 1.00 81.94 97 GLN A N 1
ATOM 768 C CA . GLN A 1 97 ? -4.942 -0.271 12.550 1.00 81.94 97 GLN A CA 1
ATOM 769 C C . GLN A 1 97 ? -3.527 -0.665 12.104 1.00 81.94 97 GLN A C 1
ATOM 771 O O . GLN A 1 97 ? -3.108 -0.288 11.014 1.00 81.94 97 GLN A O 1
ATOM 776 N N . ARG A 1 98 ? -2.825 -1.482 12.903 1.00 80.38 98 ARG A N 1
ATOM 777 C CA . ARG A 1 98 ? -1.487 -1.994 12.564 1.00 80.38 98 ARG A CA 1
ATOM 778 C C . ARG A 1 98 ? -1.490 -2.845 11.303 1.00 80.38 98 ARG A C 1
ATOM 780 O O . ARG A 1 98 ? -0.559 -2.765 10.509 1.00 80.38 98 ARG A O 1
ATOM 787 N N . GLU A 1 99 ? -2.524 -3.656 11.107 1.00 78.75 99 GLU A N 1
ATOM 788 C CA . GLU A 1 99 ? -2.694 -4.392 9.861 1.00 78.75 99 GLU A CA 1
ATOM 789 C C . GLU A 1 99 ? -2.905 -3.425 8.700 1.00 78.75 99 GLU A C 1
ATOM 791 O O . GLU A 1 99 ? -2.170 -3.505 7.726 1.00 78.75 99 GLU A O 1
ATOM 796 N N . ARG A 1 100 ? -3.829 -2.464 8.804 1.00 74.56 100 ARG A N 1
ATOM 797 C CA . ARG A 1 100 ? -4.080 -1.461 7.754 1.00 74.56 100 ARG A CA 1
ATOM 798 C C . ARG A 1 100 ? -2.832 -0.676 7.361 1.00 74.56 100 ARG A C 1
ATOM 800 O O . ARG A 1 100 ? -2.631 -0.460 6.178 1.00 74.56 100 ARG A O 1
ATOM 807 N N . GLU A 1 101 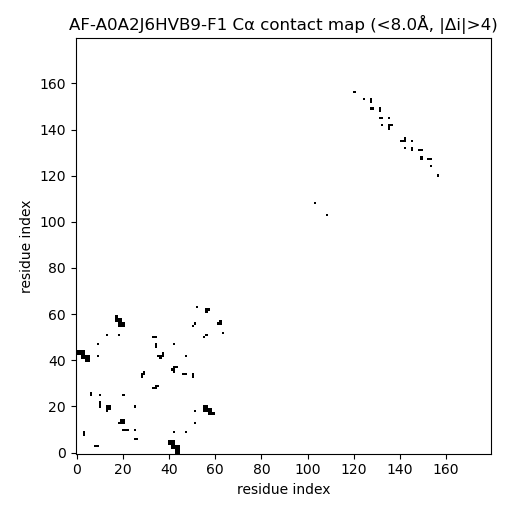? -1.989 -0.297 8.316 1.00 75.81 101 GLU A N 1
ATOM 808 C CA . GLU A 1 101 ? -0.710 0.379 8.045 1.00 75.81 101 GLU A CA 1
ATOM 809 C C . GLU A 1 101 ? 0.293 -0.513 7.294 1.00 75.81 101 GLU A C 1
ATOM 811 O O . GLU A 1 101 ? 1.196 -0.011 6.629 1.00 75.81 101 GLU A O 1
ATOM 816 N N . ARG A 1 102 ? 0.132 -1.839 7.365 1.00 75.06 102 ARG A N 1
ATOM 817 C CA . ARG A 1 102 ? 0.963 -2.822 6.660 1.00 75.06 102 ARG A CA 1
ATOM 818 C C . ARG A 1 102 ? 0.461 -3.134 5.246 1.00 75.06 102 ARG A C 1
ATOM 820 O O . ARG A 1 102 ? 1.224 -3.667 4.442 1.00 75.06 102 ARG A O 1
ATOM 827 N N . TRP A 1 103 ? -0.801 -2.836 4.942 1.00 74.50 103 TRP A N 1
ATOM 828 C CA . TRP A 1 103 ? -1.410 -3.109 3.642 1.00 74.50 103 TRP A CA 1
ATOM 829 C C . TRP A 1 103 ? -1.465 -1.833 2.804 1.00 74.50 103 TRP A C 1
ATOM 831 O O . TRP A 1 103 ? -2.231 -0.921 3.098 1.00 74.50 103 TRP A O 1
ATOM 841 N N . VAL A 1 104 ? -0.699 -1.792 1.715 1.00 73.50 104 V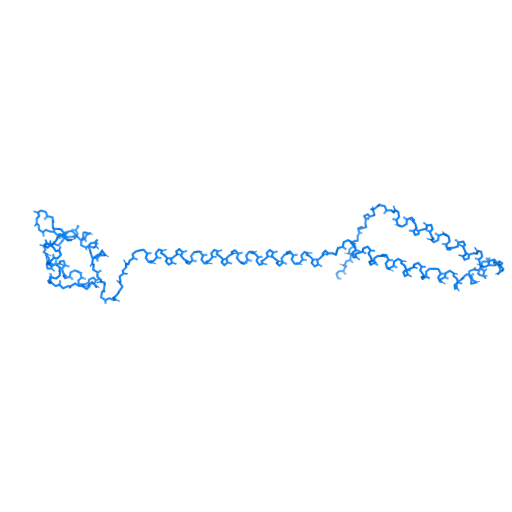AL A N 1
ATOM 842 C CA . VAL A 1 104 ? -0.875 -0.766 0.679 1.00 73.50 104 VAL A CA 1
ATOM 843 C C . VAL A 1 104 ? -2.012 -1.217 -0.246 1.00 73.50 104 VAL A C 1
ATOM 845 O O . VAL A 1 104 ? -1.999 -2.375 -0.687 1.00 73.50 104 VAL A O 1
ATOM 848 N N . PRO A 1 105 ? -3.012 -0.363 -0.535 1.00 80.94 105 PRO A N 1
ATOM 849 C CA . PRO A 1 105 ? -4.028 -0.658 -1.539 1.00 80.94 105 PRO A CA 1
ATOM 850 C C . PRO A 1 105 ? -3.376 -1.033 -2.871 1.00 80.94 105 PRO A C 1
ATOM 852 O O . PRO A 1 105 ? -2.433 -0.376 -3.309 1.00 80.94 105 PRO A O 1
ATOM 855 N N . ARG A 1 106 ? -3.880 -2.081 -3.532 1.00 74.94 106 ARG A N 1
ATOM 856 C CA . ARG A 1 106 ? -3.304 -2.548 -4.806 1.00 74.94 106 ARG A CA 1
ATOM 857 C C . ARG A 1 106 ? -3.239 -1.435 -5.849 1.00 74.94 106 ARG A C 1
ATOM 859 O O . ARG A 1 106 ? -2.196 -1.259 -6.455 1.00 74.94 106 ARG A O 1
ATOM 866 N N . ASP A 1 107 ? -4.288 -0.628 -5.954 1.00 78.94 107 ASP A N 1
ATOM 867 C CA . ASP A 1 107 ? -4.353 0.475 -6.916 1.00 78.94 107 ASP A CA 1
ATOM 868 C C . ASP A 1 107 ? -3.264 1.541 -6.676 1.00 78.94 107 ASP A C 1
ATOM 870 O O . ASP A 1 107 ? -2.712 2.102 -7.626 1.00 78.94 107 ASP A O 1
ATOM 874 N N . GLU A 1 108 ? -2.922 1.811 -5.410 1.00 78.88 108 GLU A N 1
ATOM 875 C CA . GLU A 1 108 ? -1.843 2.741 -5.047 1.00 78.88 108 GLU A CA 1
ATOM 876 C C . GLU A 1 108 ? -0.472 2.149 -5.385 1.00 78.88 108 GLU A C 1
ATOM 878 O O . GLU A 1 108 ? 0.373 2.832 -5.967 1.00 78.88 108 GLU A O 1
ATOM 883 N N . LEU A 1 109 ? -0.271 0.862 -5.089 1.00 82.88 109 LEU A N 1
ATOM 884 C CA . LEU A 1 109 ? 0.945 0.137 -5.448 1.00 82.88 109 LEU A CA 1
ATOM 885 C C . LEU A 1 109 ? 1.142 0.085 -6.971 1.00 82.88 109 LEU A C 1
ATOM 887 O O . LEU A 1 109 ? 2.234 0.380 -7.454 1.00 82.88 109 LEU A O 1
ATOM 891 N N . ASP A 1 110 ? 0.097 -0.243 -7.727 1.00 82.69 110 ASP A N 1
ATOM 892 C CA . ASP A 1 110 ? 0.132 -0.313 -9.189 1.00 82.69 110 ASP A CA 1
ATOM 893 C C . ASP A 1 110 ? 0.436 1.061 -9.796 1.00 82.69 110 ASP A C 1
ATOM 895 O O . ASP A 1 110 ? 1.233 1.171 -10.730 1.00 82.69 110 ASP A O 1
ATOM 899 N N . SER A 1 111 ? -0.121 2.128 -9.215 1.00 80.94 111 SER A N 1
ATOM 900 C CA . SER A 1 111 ? 0.170 3.507 -9.618 1.00 80.94 111 SER A CA 1
ATOM 901 C C . SER A 1 111 ? 1.630 3.890 -9.359 1.00 80.94 111 SER A C 1
ATOM 903 O O . SER A 1 111 ? 2.283 4.468 -10.232 1.00 80.94 111 SER A O 1
ATOM 905 N N . GLU A 1 112 ? 2.179 3.547 -8.189 1.00 86.12 112 GLU A N 1
ATOM 906 C CA . GLU A 1 112 ? 3.597 3.776 -7.896 1.00 86.12 112 GLU A CA 1
ATOM 907 C C . GLU A 1 112 ? 4.515 2.987 -8.833 1.00 86.12 112 GLU A C 1
ATOM 909 O O . GLU A 1 112 ? 5.501 3.530 -9.341 1.00 86.12 112 GLU A O 1
ATOM 914 N N . LEU A 1 113 ? 4.207 1.711 -9.074 1.00 86.94 113 LEU A N 1
ATOM 915 C CA . LEU A 1 113 ? 4.978 0.856 -9.972 1.00 86.94 113 LEU A CA 1
ATOM 916 C C . LEU A 1 113 ? 4.942 1.393 -11.405 1.00 86.94 113 LEU A C 1
ATOM 918 O O . LEU A 1 113 ? 6.001 1.525 -12.020 1.00 86.94 113 LEU A O 1
ATOM 922 N N . ALA A 1 114 ? 3.771 1.790 -11.907 1.00 87.12 114 ALA A N 1
ATOM 923 C CA . ALA A 1 114 ? 3.630 2.425 -13.214 1.00 87.12 114 ALA A CA 1
ATOM 924 C C . ALA A 1 114 ? 4.464 3.714 -13.315 1.00 87.12 114 ALA A C 1
ATOM 926 O O . ALA A 1 114 ? 5.158 3.932 -14.311 1.00 87.12 114 ALA A O 1
ATOM 927 N N . GLY A 1 115 ? 4.471 4.536 -12.260 1.00 89.12 115 GLY A N 1
ATOM 928 C CA . GLY A 1 115 ? 5.317 5.726 -12.176 1.00 89.12 115 GLY A CA 1
ATOM 929 C C . GLY A 1 115 ? 6.810 5.399 -12.274 1.00 89.12 115 GLY A C 1
ATOM 930 O O . GLY A 1 115 ? 7.530 6.008 -13.068 1.00 89.12 115 GLY A O 1
ATOM 931 N N . ARG A 1 116 ? 7.285 4.398 -11.522 1.00 91.31 116 ARG A N 1
ATOM 932 C CA . ARG A 1 116 ? 8.692 3.956 -11.552 1.00 91.31 116 ARG A CA 1
ATOM 933 C C . ARG A 1 116 ? 9.088 3.384 -12.915 1.00 91.31 116 ARG A C 1
ATOM 935 O O . ARG A 1 116 ? 10.172 3.697 -13.404 1.00 91.31 116 ARG A O 1
ATOM 942 N N . VAL A 1 117 ? 8.213 2.598 -13.543 1.00 91.44 117 VAL A N 1
ATOM 943 C CA . VAL A 1 117 ? 8.429 2.053 -14.894 1.00 91.44 117 VAL A CA 1
ATOM 944 C C . VAL A 1 117 ? 8.507 3.175 -15.927 1.00 91.44 117 VAL A C 1
ATOM 946 O O . VAL A 1 117 ? 9.401 3.153 -16.763 1.00 91.44 117 VAL A O 1
ATOM 949 N N . CYS A 1 118 ? 7.652 4.195 -15.838 1.00 90.88 118 CYS A N 1
ATOM 950 C CA . CYS A 1 118 ? 7.697 5.353 -16.733 1.00 90.88 118 CYS A CA 1
ATOM 951 C C . CYS A 1 118 ? 9.021 6.132 -16.616 1.00 90.88 118 CYS A C 1
ATOM 953 O O . CYS A 1 118 ? 9.620 6.521 -17.619 1.00 90.88 118 CYS A O 1
ATOM 955 N N . VAL A 1 119 ? 9.522 6.335 -15.392 1.00 94.50 119 VAL A N 1
ATOM 956 C CA . VAL A 1 119 ? 10.837 6.964 -15.176 1.00 94.50 119 VAL A CA 1
ATOM 957 C C . VAL A 1 119 ? 11.958 6.114 -15.779 1.00 94.50 119 VAL A C 1
ATOM 959 O O . VAL A 1 119 ? 12.847 6.655 -16.439 1.00 94.50 119 VAL A O 1
ATOM 962 N N . LEU A 1 120 ? 11.909 4.794 -15.586 1.00 93.69 120 LEU A N 1
ATOM 963 C CA . LEU A 1 120 ? 12.891 3.865 -16.141 1.00 93.69 120 LEU A CA 1
ATOM 964 C C . LEU A 1 120 ? 12.870 3.851 -17.677 1.00 93.69 120 LEU A C 1
ATOM 966 O O . LEU A 1 120 ? 13.933 3.950 -18.287 1.00 93.69 120 LEU A O 1
ATOM 970 N N . ASP A 1 121 ? 11.687 3.778 -18.289 1.00 94.06 121 ASP A N 1
ATOM 971 C CA . ASP A 1 121 ? 11.497 3.809 -19.744 1.00 94.06 121 ASP A CA 1
ATOM 972 C C . ASP A 1 121 ? 12.135 5.063 -20.352 1.00 94.06 121 ASP A C 1
ATOM 974 O O . ASP A 1 121 ?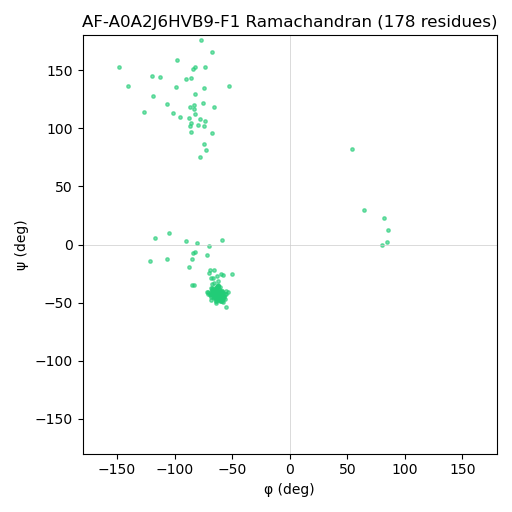 13.029 4.980 -21.196 1.00 94.06 121 ASP A O 1
ATOM 978 N N . ASN A 1 122 ? 11.776 6.237 -19.829 1.00 95.31 122 ASN A N 1
ATOM 979 C CA . ASN A 1 122 ? 12.346 7.506 -20.279 1.00 95.31 122 ASN A CA 1
ATOM 980 C C . ASN A 1 122 ? 13.873 7.553 -20.113 1.00 95.31 122 ASN A C 1
ATOM 982 O O . ASN A 1 122 ? 14.587 8.033 -20.999 1.00 95.31 122 ASN A O 1
ATOM 986 N N . GLY A 1 123 ? 14.387 7.030 -18.995 1.00 95.56 123 GLY A N 1
ATOM 987 C CA . GLY A 1 123 ? 15.822 6.936 -18.737 1.00 95.56 123 GLY A CA 1
ATOM 988 C C . GLY A 1 123 ? 16.552 6.058 -19.755 1.00 95.56 123 GLY A C 1
ATOM 989 O O . GLY A 1 123 ? 17.608 6.449 -20.257 1.00 95.56 123 GLY A O 1
ATOM 990 N N . LEU A 1 124 ? 15.979 4.906 -20.108 1.00 95.69 124 LEU A N 1
ATOM 991 C CA . LEU A 1 124 ? 16.554 3.977 -21.082 1.00 95.69 124 LEU A CA 1
ATOM 992 C C . LEU A 1 124 ? 16.515 4.540 -22.505 1.00 95.69 124 LEU A C 1
ATOM 994 O O . LEU A 1 124 ? 17.533 4.505 -23.197 1.00 95.69 124 LEU A O 1
ATOM 998 N N . ARG A 1 125 ? 15.403 5.155 -22.922 1.00 96.12 125 ARG A N 1
ATOM 999 C CA . ARG A 1 125 ? 15.312 5.827 -24.231 1.00 96.12 125 ARG A CA 1
ATOM 1000 C C . ARG A 1 125 ? 16.348 6.940 -24.369 1.00 96.12 125 ARG A C 1
ATOM 1002 O O . ARG A 1 125 ? 17.019 7.052 -25.397 1.00 96.12 125 ARG A O 1
ATOM 1009 N N . HIS A 1 126 ? 16.527 7.744 -23.320 1.00 96.44 126 HIS A N 1
ATOM 1010 C CA . HIS A 1 126 ? 17.565 8.774 -23.300 1.00 96.44 126 HIS A CA 1
ATOM 1011 C C . HIS A 1 126 ? 18.978 8.172 -23.322 1.00 96.44 126 HIS A C 1
ATOM 1013 O O . HIS A 1 126 ? 19.863 8.673 -24.022 1.00 96.44 126 HIS A O 1
ATOM 1019 N N . PHE A 1 127 ? 19.206 7.083 -22.585 1.00 95.19 127 PHE A N 1
ATOM 1020 C CA . PHE A 1 127 ? 20.475 6.362 -22.602 1.00 95.19 127 PHE A CA 1
ATOM 1021 C C . PHE A 1 127 ? 20.824 5.878 -24.016 1.00 95.19 127 PHE A C 1
ATOM 1023 O O . PHE A 1 127 ? 21.935 6.136 -24.481 1.00 95.19 127 PHE A O 1
ATOM 1030 N N . PHE A 1 128 ? 19.879 5.263 -24.729 1.00 94.44 128 PHE A N 1
ATOM 1031 C CA . PHE A 1 128 ? 20.088 4.808 -26.103 1.00 94.44 128 PHE A CA 1
ATOM 1032 C C . PHE A 1 128 ? 20.467 5.956 -27.033 1.00 94.44 128 PHE A C 1
ATOM 1034 O O . PHE A 1 128 ? 21.497 5.872 -27.698 1.00 94.44 128 PHE A O 1
ATOM 1041 N N . TRP A 1 129 ? 19.725 7.064 -27.004 1.00 93.44 129 TRP A N 1
ATOM 1042 C CA . TRP A 1 129 ? 20.067 8.258 -27.781 1.00 93.44 129 TRP A CA 1
ATOM 1043 C C . TRP A 1 129 ? 21.458 8.809 -27.442 1.00 93.44 129 TRP A C 1
ATOM 1045 O O . TRP A 1 129 ? 22.274 9.048 -28.331 1.00 93.44 129 TRP A O 1
ATOM 1055 N N . SER A 1 130 ? 21.757 8.986 -26.154 1.00 96.19 130 SER A N 1
ATOM 1056 C CA . SER A 1 130 ? 23.012 9.603 -25.703 1.00 96.19 130 SER A CA 1
ATOM 1057 C C . SER A 1 130 ? 24.249 8.731 -25.940 1.00 96.19 130 SER A C 1
ATOM 1059 O O . SER A 1 130 ? 25.362 9.255 -26.035 1.00 96.19 130 SER A O 1
ATOM 1061 N N . LYS A 1 131 ? 24.087 7.405 -26.031 1.00 96.00 131 LYS A N 1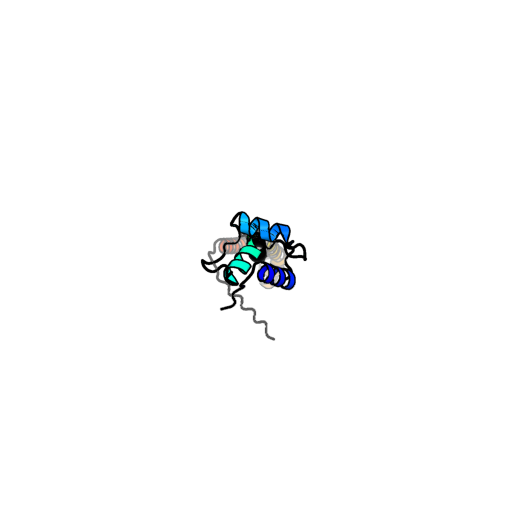
ATOM 1062 C CA . LYS A 1 131 ? 25.193 6.453 -26.201 1.00 96.00 131 LYS A CA 1
ATOM 1063 C C . LYS A 1 131 ? 25.301 5.856 -27.594 1.00 96.00 131 LYS A C 1
ATOM 1065 O O . LYS A 1 131 ? 26.359 5.307 -27.893 1.00 96.00 131 LYS A O 1
ATOM 1070 N N . ALA A 1 132 ? 24.304 6.007 -28.463 1.00 94.31 132 ALA A N 1
ATOM 1071 C CA . ALA A 1 132 ? 24.311 5.384 -29.785 1.00 94.31 132 ALA A CA 1
ATOM 1072 C C . ALA A 1 132 ? 25.544 5.752 -30.625 1.00 94.31 132 ALA A C 1
ATOM 1074 O O . ALA A 1 132 ? 26.175 4.868 -31.199 1.00 94.31 132 ALA A O 1
ATOM 1075 N N . ALA A 1 133 ? 25.965 7.021 -30.631 1.00 94.38 133 ALA A N 1
ATOM 1076 C CA . ALA A 1 133 ? 27.176 7.435 -31.346 1.00 94.38 133 ALA A CA 1
ATOM 1077 C C . ALA A 1 133 ? 28.445 6.737 -30.817 1.00 94.38 133 ALA A C 1
ATOM 1079 O O . ALA A 1 133 ? 29.284 6.288 -31.597 1.00 94.38 133 ALA A O 1
ATOM 1080 N N . ALA A 1 134 ? 28.566 6.597 -29.494 1.00 95.69 134 ALA A N 1
ATOM 1081 C CA . ALA A 1 134 ? 29.681 5.890 -28.869 1.00 95.69 134 ALA A CA 1
ATOM 1082 C C . ALA A 1 134 ? 29.630 4.382 -29.157 1.00 95.69 134 ALA A C 1
ATOM 1084 O O . ALA A 1 134 ? 30.662 3.787 -29.453 1.00 95.69 134 ALA A O 1
ATOM 1085 N N . MET A 1 135 ? 28.442 3.772 -29.123 1.00 93.56 135 MET A N 1
ATOM 1086 C CA . MET A 1 135 ? 28.248 2.360 -29.468 1.00 93.56 135 MET A CA 1
ATOM 1087 C C . MET A 1 135 ? 28.688 2.083 -30.907 1.00 93.56 135 MET A C 1
ATOM 1089 O O . MET A 1 135 ? 29.469 1.162 -31.134 1.00 93.56 135 MET A O 1
ATOM 1093 N N . VAL A 1 136 ? 28.257 2.920 -31.859 1.00 95.44 136 VAL A N 1
ATOM 1094 C CA . VAL A 1 136 ? 28.649 2.823 -33.272 1.00 95.44 136 VAL A CA 1
ATOM 1095 C C . VAL A 1 136 ? 30.158 2.994 -33.441 1.00 95.44 136 VAL A C 1
ATOM 1097 O O . VAL A 1 136 ? 30.778 2.205 -34.149 1.00 95.44 136 VAL A O 1
ATOM 1100 N N . ALA A 1 137 ? 30.771 3.958 -32.752 1.00 95.12 137 ALA A N 1
ATOM 1101 C CA . ALA A 1 137 ? 32.217 4.158 -32.810 1.00 95.12 137 ALA A CA 1
ATOM 1102 C C . ALA A 1 137 ? 33.007 2.949 -32.274 1.00 95.12 137 ALA A C 1
ATOM 1104 O O . ALA A 1 137 ? 33.988 2.539 -32.891 1.00 95.12 137 ALA A O 1
ATOM 1105 N N . VAL A 1 138 ? 32.572 2.350 -31.159 1.00 95.94 138 VAL A N 1
ATOM 1106 C CA . VAL A 1 138 ? 33.250 1.203 -30.524 1.00 95.94 138 VAL A CA 1
ATOM 1107 C C . VAL A 1 138 ? 33.244 -0.037 -31.418 1.00 95.94 138 VAL A C 1
ATOM 1109 O O . VAL A 1 138 ? 34.239 -0.755 -31.472 1.00 95.94 138 VAL A O 1
ATOM 1112 N N . VAL A 1 139 ? 32.147 -0.287 -32.134 1.00 94.62 139 VAL A N 1
ATOM 1113 C CA . VAL A 1 139 ? 32.009 -1.458 -33.019 1.00 94.62 139 VAL A CA 1
ATOM 1114 C C . VAL A 1 139 ? 32.482 -1.197 -34.453 1.00 94.62 139 VAL A C 1
ATOM 1116 O O . VAL A 1 139 ? 32.356 -2.073 -35.304 1.00 94.62 139 VAL A O 1
ATOM 1119 N N . GLY A 1 140 ? 33.009 0.001 -34.738 1.00 92.94 140 GLY A N 1
ATOM 1120 C CA . GLY A 1 140 ? 33.414 0.404 -36.087 1.00 92.94 140 GLY A CA 1
ATOM 1121 C C . GLY A 1 140 ? 32.242 0.491 -37.076 1.00 92.94 140 GLY A C 1
ATOM 1122 O O . GLY A 1 140 ? 32.414 0.224 -38.264 1.00 92.94 140 GLY A O 1
ATOM 1123 N N . GLY A 1 141 ? 31.041 0.807 -36.588 1.00 92.12 141 GLY A N 1
ATOM 1124 C CA . GLY A 1 141 ? 29.826 0.912 -37.390 1.00 92.12 141 GLY A CA 1
ATOM 1125 C C . GLY A 1 141 ? 29.733 2.211 -38.198 1.00 92.12 141 GLY A C 1
ATOM 1126 O O . GLY A 1 141 ? 30.559 3.112 -38.084 1.00 92.12 141 GLY A O 1
ATOM 1127 N N . ASP A 1 142 ? 28.682 2.310 -39.010 1.00 93.94 142 ASP A N 1
ATOM 1128 C CA . ASP A 1 142 ? 28.401 3.474 -39.855 1.00 93.94 142 ASP A CA 1
ATOM 1129 C C . ASP A 1 142 ? 27.671 4.580 -39.061 1.00 93.94 142 ASP A C 1
ATOM 1131 O O . ASP A 1 142 ? 26.529 4.362 -38.635 1.00 93.94 142 ASP A O 1
ATOM 1135 N N . PRO A 1 143 ? 28.270 5.777 -38.884 1.00 92.94 143 PRO A N 1
ATOM 1136 C CA . PRO A 1 143 ? 27.638 6.893 -38.181 1.00 92.94 143 PRO A CA 1
ATOM 1137 C C . PRO A 1 143 ? 26.321 7.359 -38.812 1.00 92.94 143 PRO A C 1
ATOM 1139 O O . PRO A 1 143 ? 25.458 7.872 -38.106 1.00 92.94 143 PRO A O 1
ATOM 1142 N N . MET A 1 144 ? 26.113 7.145 -40.116 1.00 95.44 144 MET A N 1
ATOM 1143 C CA . MET A 1 144 ? 24.858 7.517 -40.781 1.00 95.44 144 MET A CA 1
ATOM 1144 C C . MET A 1 144 ? 23.682 6.607 -40.400 1.00 95.44 144 MET A C 1
ATOM 1146 O O . MET A 1 144 ? 22.541 6.890 -40.759 1.00 95.44 144 MET A O 1
ATOM 1150 N N . LYS A 1 145 ? 23.936 5.505 -39.683 1.00 94.88 145 LYS A N 1
ATOM 1151 C CA . LYS A 1 145 ? 22.913 4.548 -39.236 1.00 94.88 145 LYS A CA 1
ATOM 1152 C C . LYS A 1 145 ? 22.588 4.656 -37.744 1.00 94.88 145 LYS A C 1
ATOM 1154 O O . LYS A 1 145 ? 21.874 3.795 -37.236 1.00 94.88 145 LYS A O 1
ATOM 1159 N N . ILE A 1 146 ? 23.076 5.692 -37.056 1.00 94.31 146 ILE A N 1
ATOM 1160 C CA . ILE A 1 146 ? 22.816 5.920 -35.625 1.00 94.31 146 ILE A CA 1
ATOM 1161 C C . ILE A 1 146 ? 21.311 5.986 -35.335 1.00 94.31 146 ILE A C 1
ATOM 1163 O O . ILE A 1 146 ? 20.849 5.274 -34.448 1.00 94.31 146 ILE A O 1
ATOM 1167 N N . ASP A 1 147 ? 20.539 6.742 -36.117 1.00 95.00 147 ASP A N 1
ATOM 1168 C CA . ASP A 1 147 ? 19.090 6.870 -35.895 1.00 95.00 147 ASP A CA 1
ATOM 1169 C C . ASP A 1 147 ? 18.378 5.516 -36.018 1.00 95.00 147 ASP A C 1
ATOM 1171 O O . ASP A 1 147 ? 17.577 5.149 -35.165 1.00 95.00 147 ASP A O 1
ATOM 1175 N N . ARG A 1 148 ? 18.767 4.697 -37.008 1.00 94.81 148 ARG A N 1
ATOM 1176 C CA . ARG A 1 148 ? 18.228 3.335 -37.175 1.00 94.81 148 ARG A CA 1
ATOM 1177 C C . ARG A 1 148 ? 18.556 2.426 -35.995 1.00 94.81 148 ARG A C 1
ATOM 1179 O O . ARG A 1 148 ? 17.746 1.573 -35.646 1.00 94.81 148 ARG A O 1
ATOM 1186 N N . LEU A 1 149 ? 19.745 2.574 -35.412 1.00 94.44 149 LEU A N 1
ATOM 1187 C CA . LEU A 1 149 ? 20.129 1.827 -34.218 1.00 94.44 149 LEU A CA 1
ATOM 1188 C C . LEU A 1 149 ? 19.272 2.248 -33.019 1.00 94.44 149 LEU A C 1
ATOM 1190 O O . LEU A 1 149 ? 18.819 1.389 -32.270 1.00 94.44 149 LEU A O 1
ATOM 1194 N N . VAL A 1 150 ? 19.037 3.549 -32.843 1.00 96.44 150 VAL A N 1
ATOM 1195 C CA . VAL A 1 150 ? 18.195 4.056 -31.754 1.00 96.44 150 VAL A CA 1
ATOM 1196 C C . VAL A 1 150 ? 16.748 3.596 -31.912 1.00 96.44 150 VAL A C 1
ATOM 1198 O O . VAL A 1 150 ? 16.165 3.111 -30.944 1.00 96.44 150 VAL A O 1
ATOM 1201 N N . ASP A 1 151 ? 16.193 3.674 -33.120 1.00 96.81 151 ASP A N 1
ATOM 1202 C CA . ASP A 1 151 ? 14.847 3.178 -33.417 1.00 96.81 151 ASP A CA 1
ATOM 1203 C C . ASP A 1 151 ? 14.720 1.684 -33.102 1.00 96.81 151 ASP A C 1
ATOM 1205 O O . ASP A 1 151 ? 13.773 1.275 -32.431 1.00 96.81 151 ASP A O 1
ATOM 1209 N N . PHE A 1 152 ? 15.704 0.877 -33.514 1.00 96.06 152 PHE A N 1
ATOM 1210 C CA . PHE A 1 152 ? 15.748 -0.548 -33.194 1.00 96.06 152 PHE A CA 1
ATOM 1211 C C . PHE A 1 152 ? 15.783 -0.794 -31.677 1.00 96.06 152 PHE A C 1
ATOM 1213 O O . PHE A 1 152 ? 14.973 -1.557 -31.161 1.00 96.06 152 PHE A O 1
ATOM 1220 N N . MET A 1 153 ? 16.662 -0.111 -30.935 1.00 96.19 153 MET A N 1
ATOM 1221 C CA . MET A 1 153 ? 16.747 -0.276 -29.476 1.00 96.19 153 MET A CA 1
ATOM 1222 C C . MET A 1 153 ? 15.456 0.140 -28.756 1.00 96.19 153 MET A C 1
ATOM 1224 O O . MET A 1 153 ? 15.069 -0.500 -27.780 1.00 96.19 153 MET A O 1
ATOM 1228 N N . ASN A 1 154 ? 14.772 1.181 -29.236 1.00 96.12 154 ASN A N 1
ATOM 1229 C CA . ASN A 1 154 ? 13.484 1.601 -28.685 1.00 96.12 154 ASN A CA 1
ATOM 1230 C C . ASN A 1 154 ? 12.381 0.563 -28.945 1.00 96.12 154 ASN A C 1
ATOM 1232 O O . ASN A 1 154 ? 11.592 0.295 -28.045 1.00 96.12 154 ASN A O 1
ATOM 1236 N N . GLN A 1 155 ? 12.352 -0.060 -30.127 1.00 96.38 155 GLN A N 1
ATOM 1237 C CA . GLN A 1 155 ? 11.405 -1.141 -30.437 1.00 96.38 155 GLN A CA 1
ATOM 1238 C C . GLN A 1 155 ? 11.647 -2.388 -29.575 1.00 96.38 155 GLN A C 1
ATOM 1240 O O . GLN A 1 155 ? 10.702 -3.016 -29.090 1.00 96.38 155 GLN A O 1
ATOM 1245 N N . GLU A 1 156 ? 12.913 -2.736 -29.342 1.00 95.75 156 GLU A N 1
ATOM 1246 C CA . GLU A 1 156 ? 13.267 -3.828 -28.433 1.00 95.75 156 GLU A CA 1
ATOM 1247 C C . GLU A 1 156 ? 12.851 -3.503 -26.993 1.00 95.75 156 GLU A C 1
ATOM 1249 O O . GLU A 1 156 ? 12.286 -4.355 -26.307 1.00 95.75 156 GLU A O 1
ATOM 1254 N N . LEU A 1 157 ? 13.041 -2.258 -26.544 1.00 94.62 157 LEU A N 1
ATOM 1255 C CA . LEU A 1 157 ? 12.566 -1.808 -25.235 1.00 94.62 157 LEU A CA 1
ATOM 1256 C C . LEU A 1 157 ? 11.042 -1.919 -25.108 1.00 94.62 157 LEU A C 1
ATOM 1258 O O . LEU A 1 157 ? 10.563 -2.461 -24.114 1.00 94.62 157 LEU A O 1
ATOM 1262 N N . ASP A 1 158 ? 10.286 -1.486 -26.119 1.00 93.81 158 ASP A N 1
ATOM 1263 C CA . ASP A 1 158 ? 8.821 -1.605 -26.141 1.00 93.81 158 ASP A CA 1
ATOM 1264 C C . ASP A 1 158 ? 8.372 -3.067 -26.030 1.00 93.81 158 ASP A C 1
ATOM 1266 O O . ASP A 1 158 ? 7.430 -3.391 -25.299 1.00 93.81 158 ASP A O 1
ATOM 1270 N N . THR A 1 159 ? 9.082 -3.970 -26.708 1.00 92.56 159 THR A N 1
ATOM 1271 C CA . THR A 1 159 ? 8.831 -5.415 -26.642 1.00 92.56 159 THR A CA 1
ATOM 1272 C C . THR A 1 159 ? 9.059 -5.951 -25.227 1.00 92.56 159 THR A C 1
ATOM 1274 O O . THR A 1 159 ? 8.211 -6.672 -24.697 1.00 92.56 159 THR A O 1
ATOM 1277 N N . GLN A 1 160 ? 10.159 -5.560 -24.575 1.00 89.69 160 GLN A N 1
ATOM 1278 C CA . GLN A 1 160 ? 10.457 -5.972 -23.198 1.00 89.69 160 GLN A CA 1
ATOM 1279 C C . GLN A 1 160 ? 9.457 -5.400 -22.186 1.00 89.69 160 GLN A C 1
ATOM 1281 O O . GLN A 1 160 ? 9.017 -6.115 -21.288 1.00 89.69 160 GLN A O 1
ATOM 1286 N N . LEU A 1 161 ? 9.053 -4.136 -22.336 1.00 89.81 161 LEU A N 1
ATOM 1287 C CA . LEU A 1 161 ? 8.057 -3.510 -21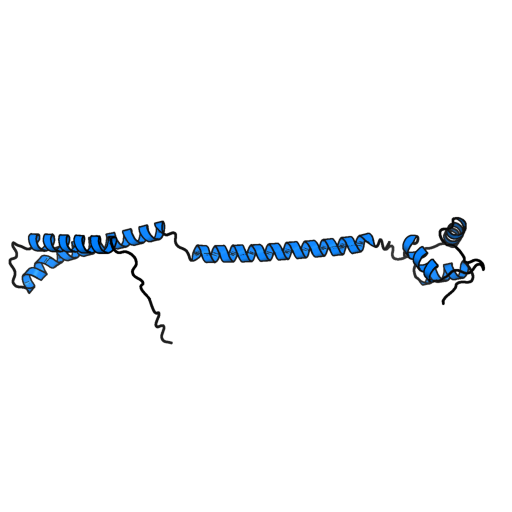.461 1.00 89.81 161 LEU A CA 1
ATOM 1288 C C . LEU A 1 161 ? 6.670 -4.135 -21.636 1.00 89.81 161 LEU A C 1
ATOM 1290 O O . LEU A 1 161 ? 5.960 -4.343 -20.654 1.00 89.81 161 LEU A O 1
ATOM 1294 N N . THR A 1 162 ? 6.308 -4.502 -22.865 1.00 88.44 162 THR A N 1
ATOM 1295 C CA . THR A 1 162 ? 5.069 -5.240 -23.142 1.00 88.44 162 THR A CA 1
ATOM 1296 C C . THR A 1 162 ? 5.099 -6.620 -22.484 1.00 88.44 162 THR A C 1
ATOM 1298 O O . THR A 1 162 ? 4.130 -7.012 -21.834 1.00 88.44 162 THR A O 1
ATOM 1301 N N . ALA A 1 163 ? 6.223 -7.338 -22.579 1.00 84.56 163 ALA A N 1
ATOM 1302 C CA . ALA A 1 163 ? 6.403 -8.624 -21.908 1.00 84.56 163 ALA A CA 1
ATOM 1303 C C . ALA A 1 163 ? 6.305 -8.483 -20.378 1.00 84.56 163 ALA A C 1
ATOM 1305 O O . ALA A 1 163 ? 5.569 -9.237 -19.735 1.00 84.56 163 ALA A O 1
ATOM 1306 N N . PHE A 1 164 ? 6.964 -7.469 -19.808 1.00 82.75 164 PHE A N 1
ATOM 1307 C CA . PHE A 1 164 ? 6.894 -7.134 -18.385 1.00 82.75 164 PHE A CA 1
ATOM 1308 C C . PHE A 1 164 ? 5.453 -6.865 -17.927 1.00 82.75 164 PHE A C 1
ATOM 1310 O O . PHE A 1 164 ? 5.026 -7.414 -16.916 1.00 82.75 164 PHE A O 1
ATOM 1317 N N . ALA A 1 165 ? 4.680 -6.094 -18.698 1.00 81.81 165 ALA A N 1
ATOM 1318 C CA . ALA A 1 165 ? 3.276 -5.813 -18.399 1.00 81.81 165 ALA A CA 1
ATOM 1319 C C . ALA A 1 165 ? 2.363 -7.047 -18.531 1.00 81.81 165 ALA A C 1
ATOM 1321 O O . ALA A 1 165 ? 1.340 -7.132 -17.856 1.00 81.81 165 ALA A O 1
ATOM 1322 N N . SER A 1 166 ? 2.715 -8.000 -19.400 1.00 74.19 166 SER A N 1
ATOM 1323 C CA . SER A 1 166 ? 1.896 -9.185 -19.684 1.00 74.19 166 SER A CA 1
ATOM 1324 C C . SER A 1 166 ? 2.093 -10.354 -18.716 1.00 74.19 166 SER A C 1
ATOM 1326 O O . SER A 1 166 ? 1.320 -11.310 -18.766 1.00 74.19 166 SER A O 1
ATOM 1328 N N . THR A 1 167 ? 3.131 -10.336 -17.873 1.00 58.19 167 THR A N 1
ATOM 1329 C CA . THR A 1 167 ? 3.507 -11.556 -17.153 1.00 58.19 167 THR A CA 1
ATOM 1330 C C . THR A 1 167 ? 2.735 -11.742 -15.848 1.00 58.19 167 THR A C 1
ATOM 1332 O O . THR A 1 167 ? 2.856 -10.963 -14.904 1.00 58.19 167 THR A O 1
ATOM 1335 N N . GLU A 1 168 ? 1.985 -12.843 -15.783 1.00 59.72 168 GLU A N 1
ATOM 1336 C CA . GLU A 1 168 ? 1.292 -13.328 -14.592 1.00 59.72 168 GLU A CA 1
ATOM 1337 C C . GLU A 1 168 ? 2.273 -13.971 -13.588 1.00 59.72 168 GLU A C 1
ATOM 1339 O O . GLU A 1 168 ? 2.941 -14.958 -13.881 1.00 59.72 168 GLU A O 1
ATOM 1344 N N . ASN A 1 169 ? 2.295 -13.426 -12.367 1.00 47.28 169 ASN A N 1
ATOM 1345 C CA . ASN A 1 169 ? 2.783 -14.033 -11.120 1.00 47.28 169 ASN A CA 1
ATOM 1346 C C . ASN A 1 169 ? 4.221 -14.595 -11.110 1.00 47.28 169 ASN A C 1
ATOM 1348 O O . ASN A 1 169 ? 4.440 -15.806 -11.110 1.00 47.28 169 ASN A O 1
ATOM 1352 N N . TYR A 1 170 ? 5.211 -13.721 -10.910 1.00 59.22 170 TYR A N 1
ATOM 1353 C CA . TYR A 1 170 ? 6.519 -14.140 -10.397 1.00 59.22 170 TYR A CA 1
ATOM 1354 C C . TYR A 1 170 ? 6.490 -14.242 -8.863 1.00 59.22 170 TYR A C 1
ATOM 1356 O O . TYR A 1 170 ? 6.266 -13.250 -8.171 1.00 59.22 170 TYR A O 1
ATOM 1364 N N . GLN A 1 171 ? 6.764 -15.427 -8.308 1.00 46.44 171 GLN A N 1
ATOM 1365 C CA . GLN A 1 171 ? 7.126 -15.559 -6.893 1.00 46.44 171 GLN A CA 1
ATOM 1366 C C . GLN A 1 171 ? 8.602 -15.198 -6.719 1.00 46.44 171 GLN A C 1
ATOM 1368 O O . GLN A 1 171 ? 9.489 -15.995 -7.019 1.00 46.44 171 GLN A O 1
ATOM 1373 N N . VAL A 1 172 ? 8.865 -13.991 -6.221 1.00 57.75 172 VAL A N 1
ATOM 1374 C CA . VAL A 1 172 ? 10.211 -13.570 -5.822 1.00 57.75 172 VAL A CA 1
ATOM 1375 C C . VAL A 1 172 ? 10.366 -13.819 -4.325 1.00 57.75 172 VAL A C 1
ATOM 1377 O O . VAL A 1 172 ? 9.751 -13.141 -3.505 1.00 57.75 172 VAL A O 1
ATOM 1380 N N . ILE A 1 173 ? 11.181 -14.810 -3.963 1.00 59.91 173 ILE A N 1
ATOM 1381 C CA . ILE A 1 173 ? 11.575 -15.052 -2.572 1.00 59.91 173 ILE A CA 1
ATOM 1382 C C . ILE A 1 173 ? 12.796 -14.177 -2.292 1.00 59.91 173 ILE A C 1
ATOM 1384 O O . ILE A 1 173 ? 13.909 -14.505 -2.701 1.00 59.91 173 ILE A O 1
ATOM 1388 N N . VAL A 1 174 ? 12.589 -13.052 -1.610 1.00 64.38 174 VAL A N 1
ATOM 1389 C CA . VAL A 1 174 ? 13.689 -12.235 -1.086 1.00 64.38 174 VAL A CA 1
ATOM 1390 C C . VAL A 1 174 ? 14.080 -12.804 0.276 1.00 64.38 174 VAL A C 1
ATOM 1392 O O . VAL A 1 174 ? 13.353 -12.645 1.253 1.00 64.38 174 VAL A O 1
ATOM 1395 N N . THR A 1 175 ? 15.202 -13.518 0.343 1.00 61.12 175 THR A N 1
ATOM 1396 C CA . THR A 1 175 ? 15.820 -13.906 1.618 1.00 61.12 175 THR A CA 1
ATOM 1397 C C . THR A 1 175 ? 16.763 -12.801 2.077 1.00 61.12 175 THR A C 1
ATOM 1399 O O . THR A 1 175 ? 17.836 -12.631 1.495 1.00 61.12 175 THR A O 1
ATOM 1402 N N . ASP A 1 176 ? 16.384 -12.083 3.134 1.00 56.31 176 ASP A N 1
ATOM 1403 C CA . ASP A 1 176 ? 17.292 -11.200 3.866 1.00 56.31 176 ASP A CA 1
ATOM 1404 C C . ASP A 1 176 ? 18.355 -12.050 4.574 1.00 56.31 176 ASP A C 1
ATOM 1406 O O . ASP A 1 176 ? 18.148 -12.554 5.677 1.00 56.31 176 ASP A O 1
ATOM 1410 N N . ASN A 1 177 ? 19.523 -12.205 3.953 1.00 52.53 177 ASN A N 1
ATOM 1411 C CA . ASN A 1 177 ? 20.722 -12.622 4.677 1.00 52.53 177 ASN A CA 1
ATOM 1412 C C . ASN A 1 177 ? 21.287 -11.409 5.427 1.00 52.53 177 ASN A C 1
ATOM 1414 O O . ASN A 1 177 ? 22.295 -10.821 5.036 1.00 52.53 177 ASN A O 1
ATOM 1418 N N . ALA A 1 178 ? 20.625 -11.039 6.523 1.00 48.69 178 ALA A N 1
ATOM 1419 C CA . ALA A 1 178 ? 21.220 -10.206 7.556 1.00 48.69 178 ALA A CA 1
ATOM 1420 C C . ALA A 1 178 ? 22.206 -11.072 8.360 1.00 48.69 178 ALA A C 1
ATOM 1422 O O . ALA A 1 178 ? 21.852 -11.689 9.363 1.00 48.69 178 ALA A O 1
ATOM 1423 N N . ASN A 1 179 ? 23.447 -11.166 7.878 1.00 44.41 179 ASN A N 1
ATOM 1424 C CA . ASN A 1 179 ? 24.545 -11.712 8.667 1.00 44.41 179 ASN A CA 1
ATOM 1425 C C . ASN A 1 179 ? 24.955 -10.688 9.739 1.00 44.41 179 ASN A C 1
ATOM 1427 O O . ASN A 1 179 ? 25.539 -9.660 9.407 1.00 44.41 179 ASN A O 1
ATOM 1431 N N . ASN A 1 180 ? 24.568 -11.023 10.975 1.00 40.44 180 ASN A N 1
ATOM 1432 C CA . ASN A 1 180 ? 25.194 -10.794 12.289 1.00 40.44 180 ASN A CA 1
ATOM 1433 C C . ASN A 1 180 ? 26.248 -9.679 12.420 1.00 40.44 180 ASN A C 1
ATOM 1435 O O . ASN A 1 180 ? 27.375 -9.871 11.906 1.00 40.44 180 ASN A O 1
#

Mean predicted aligned error: 17.55 Å

Radius of gyration: 48.07 Å; Cα contacts (8 Å, |Δi|>4): 86; chains: 1; bounding box: 82×34×120 Å

Solvent-accessible surface area (backbone atoms only — not comparable to full-atom values): 10546 Å² total; per-residue (Å²): 131,71,65,29,77,38,74,65,55,48,49,55,49,40,49,76,71,44,38,58,76,52,76,67,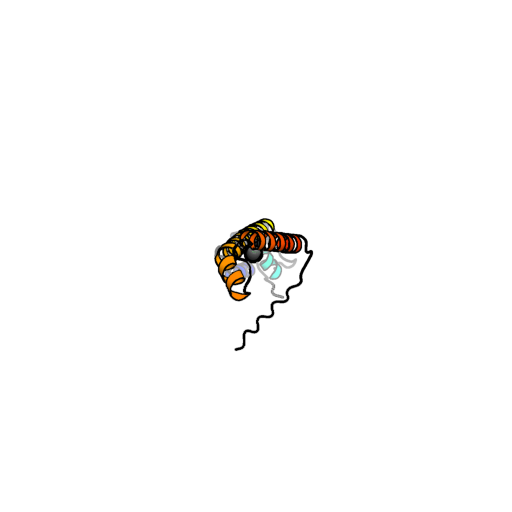59,54,53,50,34,40,74,74,56,70,48,71,60,49,103,83,55,31,34,50,48,71,57,53,53,53,40,41,65,75,76,45,43,33,67,89,68,57,69,78,54,71,69,57,58,54,51,51,51,54,51,50,52,52,50,53,51,50,52,50,51,51,53,50,52,50,52,52,52,54,50,53,49,55,49,52,77,70,53,75,57,65,71,60,52,51,50,52,50,52,51,53,49,52,55,50,51,54,51,49,55,50,48,43,63,76,39,36,65,58,54,31,59,74,71,70,50,63,76,94,46,37,66,60,51,37,54,50,52,49,53,53,48,52,52,51,53,51,52,62,75,67,62,82,81,83,88,78,83,82,78,84,82,79,79,128